Protein 1IIB (pdb70)

CATH classification: 3.40.50.2300

Sequence (206 aa):
KKHIYLFSSAGMSTSLLVSKMRAQAEKYEVPVIIEAFPETLAGEKGQNADVVLLGPQIAYMLPEIQRLLPNKPVEVIDSLLYGKVDGLGVLKAAVAAIKKAAAKKHIYLFSSAGMSTSLLVSKMRAQAEKYEVPVIIEAFPETLAGEKGQNADVVLLGPQIAYMLPEIQRLLPNKPVEVIDSLLYGKVDGLGVLKAAVAAIKKAAA

GO terms:
  GO:0005515 protein binding (F, IPI)
  GO:0090566 protein-phosphocysteine-N,N'-diacetylchitobiose phosphotransferase system transporter activity (F, IDA)
  GO:0005829 cytosol (C, IDA)
  GO:0009401 phosphoenolpyruvate-dependent sugar phosphotransferase system (P, IDA)
  GO:1902815 N,N'-diacetylchitobiose import (P, IDA)
  GO:0090566 protein-phosphocysteine-N,N'-diacetylchitobiose phosphotransferase system transporter activity (F, IMP)
  GO:0009401 phosphoenolpyruvate-dependent sugar phosphotransferase system (P, IMP)

B-factor: mean 22.92, std 9.55, range [9.53, 62.28]

Structure (mmCIF, N/CA/C/O backbone):
data_1IIB
#
_entry.id   1IIB
#
_cell.length_a   53.791
_cell.length_b   31.782
_cell.length_c   60.253
_cell.angle_alpha   90.00
_cell.angle_beta   101.70
_cell.angle_gamma   90.00
#
_symmetry.space_group_name_H-M   'P 1 21 1'
#
loop_
_entity.id
_entity.type
_entity.pdbx_description
1 polymer 'ENZYME IIB OF THE CELLOBIOSE-SPECIFIC PHOSPHOTRANSFERASE SYSTEM'
2 water water
#
loop_
_atom_site.group_PDB
_atom_site.id
_atom_site.type_symbol
_atom_site.label_atom_id
_atom_site.label_alt_id
_atom_site.label_comp_id
_atom_site.label_asym_id
_atom_site.label_entity_id
_atom_site.label_seq_id
_atom_site.pdbx_PDB_ins_code
_atom_site.Cartn_x
_atom_site.Cartn_y
_atom_site.Cartn_z
_atom_site.occupancy
_atom_site.B_iso_or_equiv
_atom_site.auth_seq_id
_atom_site.auth_comp_id
_atom_site.auth_asym_id
_atom_site.auth_atom_id
_atom_site.pdbx_PDB_model_num
ATOM 1 N N . LYS A 1 3 ? 29.040 33.169 41.469 1.00 28.96 3 LYS A N 1
ATOM 2 C CA . LYS A 1 3 ? 29.815 32.860 40.225 1.00 33.22 3 LYS A CA 1
ATOM 3 C C . LYS A 1 3 ? 30.396 31.455 40.255 1.00 30.19 3 LYS A C 1
ATOM 4 O O . LYS A 1 3 ? 31.181 31.109 41.138 1.00 30.16 3 LYS A O 1
ATOM 10 N N . LYS A 1 4 ? 30.003 30.651 39.280 1.00 27.42 4 LYS A N 1
ATOM 11 C CA . LYS A 1 4 ? 30.469 29.281 39.194 1.00 25.10 4 LYS A CA 1
ATOM 12 C C . LYS A 1 4 ? 31.823 29.190 38.491 1.00 22.97 4 LYS A C 1
ATOM 13 O O . LYS A 1 4 ? 32.112 29.959 37.576 1.00 21.29 4 LYS A O 1
ATOM 19 N N . HIS A 1 5 ? 32.642 28.241 38.926 1.00 17.54 5 HIS A N 1
ATOM 20 C CA . HIS A 1 5 ? 33.973 28.037 38.370 1.00 16.50 5 HIS A CA 1
ATOM 21 C C . HIS A 1 5 ? 34.011 26.910 37.367 1.00 15.01 5 HIS A C 1
ATOM 22 O O . HIS A 1 5 ? 33.720 25.758 37.705 1.00 16.07 5 HIS A O 1
AT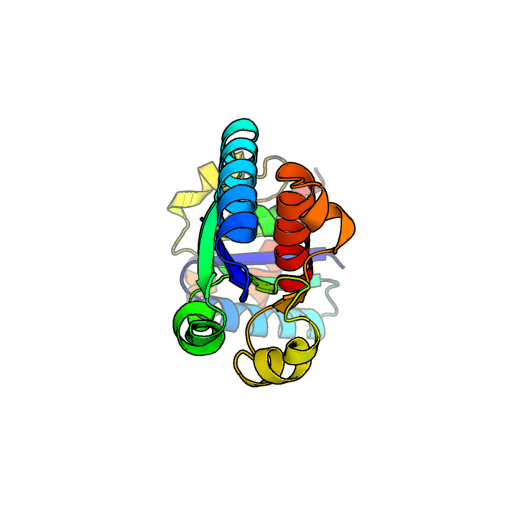OM 29 N N . ILE A 1 6 ? 34.330 27.253 36.125 1.00 11.17 6 ILE A N 1
ATOM 30 C CA . ILE A 1 6 ? 34.447 26.270 35.064 1.00 9.53 6 ILE A CA 1
ATOM 31 C C . ILE A 1 6 ? 35.948 26.154 34.768 1.00 15.22 6 ILE A C 1
ATOM 32 O O . ILE A 1 6 ? 36.571 27.125 34.319 1.00 12.34 6 ILE A O 1
ATOM 37 N N . TYR A 1 7 ? 36.530 24.997 35.057 1.00 14.07 7 TYR A N 1
ATOM 38 C CA . TYR A 1 7 ? 37.944 24.768 34.817 1.00 12.02 7 TYR A CA 1
ATOM 39 C C . TYR A 1 7 ? 38.157 23.761 33.701 1.00 14.34 7 TYR A C 1
ATOM 40 O O . TYR A 1 7 ? 37.568 22.677 33.728 1.00 12.61 7 TYR A O 1
ATOM 49 N N . LEU A 1 8 ? 38.978 24.132 32.714 1.00 11.96 8 LEU A N 1
ATOM 50 C CA . LEU A 1 8 ? 39.313 23.263 31.575 1.00 14.39 8 LEU A CA 1
ATOM 51 C C . LEU A 1 8 ? 40.727 22.734 31.802 1.00 14.56 8 LEU A C 1
ATOM 52 O O . LEU A 1 8 ? 41.611 23.487 32.210 1.00 16.17 8 LEU A O 1
ATOM 57 N N . PHE A 1 9 ? 40.932 21.440 31.566 1.00 14.04 9 PHE A N 1
ATOM 58 C CA . PHE A 1 9 ? 42.245 20.804 31.744 1.00 11.95 9 PHE A CA 1
ATOM 59 C C . PHE A 1 9 ? 42.632 20.129 30.452 1.00 14.37 9 PHE A C 1
ATOM 60 O O . PHE A 1 9 ? 41.850 19.346 29.905 1.00 14.21 9 PHE A O 1
ATOM 68 N N . SER A 1 10 ? 43.827 20.427 29.949 1.00 15.10 10 SER A N 1
ATOM 69 C CA . SER A 1 10 ? 44.271 19.833 28.696 1.00 19.76 10 SER A CA 1
ATOM 70 C C . SER A 1 10 ? 45.791 19.849 28.578 1.00 21.71 10 SER A C 1
ATOM 71 O O . SER A 1 10 ? 46.470 20.598 29.292 1.00 22.18 10 SER A O 1
ATOM 74 N N . SER A 1 11 ? 46.315 18.993 27.699 1.00 21.88 11 SER A N 1
ATOM 75 C CA . SER A 1 11 ? 47.750 18.938 27.437 1.00 22.52 11 SER A CA 1
ATOM 76 C C . SER A 1 11 ? 48.077 19.933 26.298 1.00 22.91 11 SER A C 1
ATOM 77 O O . SER A 1 11 ? 49.237 20.299 26.096 1.00 25.49 11 SER A O 1
ATOM 80 N N . ALA A 1 12 ? 47.035 20.403 25.606 1.00 19.26 12 ALA A N 1
ATOM 81 C CA . ALA A 1 12 ? 47.153 21.356 24.494 1.00 17.58 12 ALA A CA 1
ATOM 82 C C . ALA A 1 12 ? 46.910 22.791 24.980 1.00 20.58 12 ALA A C 1
ATOM 83 O O . ALA A 1 12 ? 45.821 23.345 24.815 1.00 24.90 12 ALA A O 1
ATOM 85 N N . GLY A 1 13 ? 47.936 23.383 25.578 1.00 19.55 13 GLY A N 1
ATOM 86 C CA . GLY A 1 13 ? 47.845 24.728 26.117 1.00 17.91 13 GLY A CA 1
ATOM 87 C C . GLY A 1 13 ? 47.263 25.838 25.268 1.00 18.70 13 GLY A C 1
ATOM 88 O O . GLY A 1 13 ? 46.320 26.497 25.698 1.00 19.80 13 GLY A O 1
ATOM 89 N N . MET A 1 14 ? 47.800 26.051 24.072 1.00 19.94 14 MET A N 1
ATOM 90 C CA . MET A 1 14 ? 47.322 27.132 23.207 1.00 22.50 14 MET A CA 1
ATOM 91 C C . MET A 1 14 ? 45.856 27.052 22.775 1.00 20.98 14 MET A C 1
ATOM 92 O O . MET A 1 14 ? 45.112 28.021 22.966 1.00 21.24 14 MET A O 1
ATOM 97 N N . SER A 1 15 ? 45.435 25.932 22.185 1.00 17.83 15 SER A N 1
ATOM 98 C CA . SER A 1 15 ? 44.043 25.821 21.735 1.00 21.44 15 SER A CA 1
ATOM 99 C C . SER A 1 15 ? 43.034 25.912 22.882 1.00 18.90 15 SER A C 1
ATOM 100 O O . SER A 1 15 ? 41.960 26.500 22.730 1.00 19.09 15 SER A O 1
ATOM 103 N N . THR A 1 16 ? 43.415 25.403 24.050 1.00 17.36 16 THR A N 1
ATOM 104 C CA . THR A 1 16 ? 42.553 25.456 25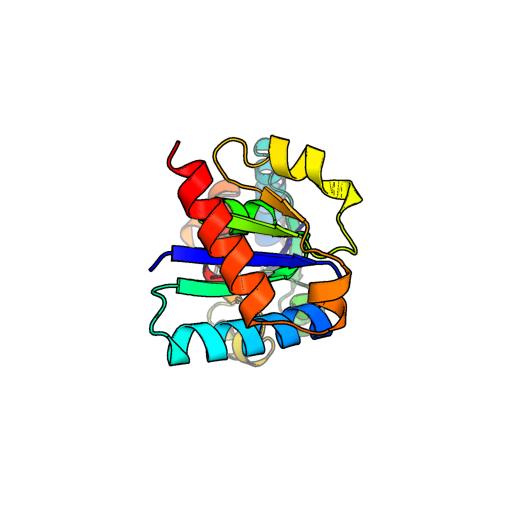.227 1.00 16.55 16 THR A CA 1
ATOM 105 C C . THR A 1 16 ? 42.414 26.904 25.699 1.00 17.79 16 THR A C 1
ATOM 106 O O . THR A 1 16 ? 41.293 27.344 25.970 1.00 16.53 16 THR A O 1
ATOM 110 N N . SER A 1 17 ? 43.538 27.634 25.791 1.00 15.78 17 SER A N 1
ATOM 111 C CA . SER A 1 17 ? 43.524 29.050 26.204 1.00 15.46 17 SER A CA 1
ATOM 112 C C . SER A 1 17 ? 42.729 29.912 25.216 1.00 14.89 17 SER A C 1
ATOM 113 O O . SER A 1 17 ? 42.082 30.894 25.601 1.00 15.05 17 SER A O 1
ATOM 116 N N . LEU A 1 18 ? 42.805 29.565 23.939 1.00 14.24 18 LEU A N 1
ATOM 117 C CA . LEU A 1 18 ? 42.069 30.290 22.923 1.00 15.51 18 LEU A CA 1
ATOM 118 C C . LEU A 1 18 ? 40.560 30.028 23.112 1.00 17.46 18 LEU A C 1
ATOM 119 O O . LEU A 1 18 ? 39.742 30.948 22.984 1.00 20.06 18 LEU A O 1
ATOM 124 N N . LEU A 1 19 ? 40.193 28.786 23.430 1.00 17.79 19 LEU A N 1
ATOM 125 C CA . LEU A 1 19 ? 38.781 28.434 23.678 1.00 16.51 19 LEU A CA 1
ATOM 126 C C . LEU A 1 19 ? 38.279 29.180 24.934 1.00 15.14 19 LEU A C 1
ATOM 127 O O . LEU A 1 19 ? 37.185 29.745 24.929 1.00 14.14 19 LEU A O 1
ATOM 132 N N . VAL A 1 20 ? 39.103 29.219 25.982 1.00 10.22 20 VAL A N 1
ATOM 133 C CA . VAL A 1 20 ? 38.743 29.932 27.214 1.00 12.78 20 VAL A CA 1
ATOM 134 C C . VAL A 1 20 ? 38.471 31.418 26.936 1.00 14.68 20 VAL A C 1
ATOM 135 O O . VAL A 1 20 ? 37.482 31.963 27.424 1.00 15.39 20 VAL A O 1
ATOM 139 N N . SER A 1 21 ? 39.308 32.074 26.129 1.00 14.89 21 SER A N 1
ATOM 140 C CA . SER A 1 21 ? 39.067 33.489 25.837 1.00 16.43 21 SER A CA 1
ATOM 141 C C . SER A 1 21 ? 37.730 33.707 25.096 1.00 18.81 21 SER A C 1
ATOM 142 O O . SER A 1 21 ? 37.019 34.676 25.380 1.00 19.14 21 SER A O 1
ATOM 145 N N . LYS A 1 22 ? 37.367 32.807 24.180 1.00 18.01 22 LYS A N 1
ATOM 146 C CA . LYS A 1 22 ? 36.088 32.932 23.465 1.00 19.63 22 LYS A CA 1
ATOM 147 C C . LYS A 1 22 ? 34.903 32.624 24.401 1.00 17.92 22 LYS A C 1
ATOM 148 O O . LYS A 1 22 ? 33.837 33.221 24.281 1.00 17.45 22 LYS A O 1
ATOM 154 N N . MET A 1 23 ? 35.077 31.693 25.327 1.00 15.48 23 MET A N 1
ATOM 155 C CA . MET A 1 23 ? 33.994 31.389 26.262 1.00 14.83 23 MET A CA 1
ATOM 156 C C . MET A 1 23 ? 33.754 32.613 27.165 1.00 14.47 23 MET A C 1
ATOM 157 O O . MET A 1 23 ? 32.611 32.953 27.447 1.00 17.08 23 MET A O 1
ATOM 162 N N . ARG A 1 24 ? 34.822 33.265 27.627 1.00 13.58 24 ARG A N 1
ATOM 163 C CA . ARG A 1 24 ? 34.691 34.443 28.485 1.00 14.57 24 ARG A CA 1
ATOM 164 C C . ARG A 1 24 ? 33.939 35.563 27.769 1.00 18.01 24 ARG A C 1
ATOM 165 O O . ARG A 1 24 ? 33.184 36.307 28.406 1.00 17.87 24 ARG A O 1
ATOM 173 N N . ALA A 1 25 ? 34.178 35.704 26.463 1.00 16.96 25 ALA A N 1
ATOM 174 C CA . ALA A 1 25 ? 33.519 36.738 25.665 1.00 19.25 25 ALA A CA 1
ATOM 175 C C . ALA A 1 25 ? 32.015 36.473 25.649 1.00 21.18 25 ALA A C 1
ATOM 176 O O . ALA A 1 25 ? 31.212 37.377 25.883 1.00 22.80 25 ALA A O 1
ATOM 178 N N . GLN A 1 26 ? 31.650 35.216 25.428 1.00 21.18 26 GLN A N 1
ATOM 179 C CA . GLN A 1 26 ? 30.259 34.803 25.388 1.00 21.15 26 GLN A CA 1
ATOM 180 C C . GLN A 1 26 ? 29.578 34.962 26.729 1.00 23.47 26 GLN A C 1
ATOM 181 O O . GLN A 1 26 ? 28.442 35.433 26.796 1.00 24.50 26 GLN A O 1
ATOM 187 N N . ALA A 1 27 ? 30.273 34.583 27.798 1.00 19.28 27 ALA A N 1
ATOM 188 C CA . ALA A 1 27 ? 29.714 34.699 29.136 1.00 19.94 27 ALA A CA 1
ATOM 189 C C . ALA A 1 27 ? 29.412 36.161 29.463 1.00 21.79 27 ALA A C 1
ATOM 190 O O . ALA A 1 27 ? 28.453 36.457 30.175 1.00 23.12 27 ALA A O 1
ATOM 192 N N . GLU A 1 28 ? 30.223 37.077 28.940 1.00 23.88 28 GLU A N 1
ATOM 193 C CA . GLU A 1 28 ? 30.034 38.506 29.184 1.00 26.59 28 GLU A CA 1
ATOM 194 C C . GLU A 1 28 ? 28.847 39.022 28.379 1.00 26.96 28 GLU A C 1
ATOM 195 O O . GLU A 1 28 ? 27.996 39.748 28.894 1.00 26.69 28 GLU A O 1
ATOM 201 N N . LYS A 1 29 ? 28.780 38.602 27.123 1.00 27.45 29 LYS A N 1
ATOM 202 C CA . LYS A 1 29 ? 27.710 39.000 26.229 1.00 30.24 29 LYS A CA 1
ATOM 203 C C . LYS A 1 29 ? 26.332 38.619 26.788 1.00 32.00 29 LYS A C 1
ATOM 204 O O . LYS A 1 29 ? 25.383 39.401 26.677 1.00 34.40 29 LYS A O 1
ATOM 210 N N . TYR A 1 30 ? 26.215 37.433 27.392 1.00 31.62 30 TYR A N 1
ATOM 211 C CA . TYR A 1 30 ? 24.928 36.980 27.963 1.00 28.85 30 TYR A CA 1
ATOM 212 C C . TYR A 1 30 ? 24.807 37.054 29.484 1.00 28.24 30 TYR A C 1
ATOM 213 O O . TYR A 1 30 ? 23.907 36.443 30.063 1.00 29.98 30 TYR A O 1
ATOM 222 N N . GLU A 1 31 ? 25.720 37.779 30.126 1.00 27.75 31 GLU A N 1
ATOM 223 C CA . GLU A 1 31 ? 25.720 37.953 31.584 1.00 28.78 31 GLU A CA 1
ATOM 224 C C . GLU A 1 31 ? 25.668 36.667 32.416 1.00 26.73 31 GLU A C 1
ATOM 225 O O . GLU A 1 31 ? 25.004 36.612 33.443 1.00 28.36 31 GLU A O 1
ATOM 231 N N . VAL A 1 32 ? 26.386 35.639 31.978 1.00 25.39 32 VAL A N 1
ATOM 232 C CA . VAL A 1 32 ? 26.439 34.372 32.700 1.00 23.02 32 VAL A CA 1
ATOM 233 C C . VAL A 1 32 ? 27.473 34.579 33.807 1.00 25.06 32 VAL A C 1
ATOM 234 O O . VAL A 1 32 ? 28.600 34.989 33.541 1.00 23.26 32 VAL A O 1
ATOM 238 N N . PRO A 1 33 ? 27.084 34.357 35.072 1.00 25.31 33 PRO A N 1
ATOM 239 C CA . PRO A 1 33 ? 27.968 34.522 36.233 1.00 27.14 33 PRO A CA 1
ATOM 240 C C . PRO A 1 33 ? 28.941 33.360 36.456 1.00 26.06 33 PRO A C 1
ATOM 241 O O . PRO A 1 33 ? 28.801 32.566 37.402 1.00 24.00 33 PRO A O 1
ATOM 245 N N . VAL A 1 34 ? 29.956 33.295 35.602 1.00 25.15 34 VAL A N 1
ATOM 246 C CA . VAL A 1 34 ? 30.956 32.243 35.684 1.00 20.07 34 VAL A CA 1
ATOM 247 C C . VAL A 1 34 ? 32.383 32.763 35.564 1.00 20.92 34 VAL A C 1
ATOM 248 O O . VAL A 1 34 ? 32.628 33.846 35.018 1.00 22.43 34 VAL A O 1
ATOM 252 N N . ILE A 1 35 ? 33.306 32.000 36.138 1.00 18.24 35 ILE A N 1
ATOM 253 C CA . ILE A 1 35 ? 34.737 32.266 36.082 1.00 18.69 35 ILE A CA 1
ATOM 254 C C . ILE A 1 35 ? 35.273 31.043 35.307 1.00 17.98 35 ILE A C 1
ATOM 255 O O . ILE A 1 35 ? 34.975 29.895 35.669 1.00 15.80 35 ILE A O 1
ATOM 260 N N . ILE A 1 36 ? 36.016 31.303 34.228 1.00 15.71 36 ILE A N 1
ATOM 261 C CA . ILE A 1 36 ? 36.576 30.258 33.353 1.00 16.26 36 ILE A CA 1
ATOM 262 C C . ILE A 1 36 ? 38.119 30.323 33.336 1.00 15.67 36 ILE A C 1
ATOM 263 O O . ILE A 1 36 ? 38.684 31.382 33.075 1.00 16.82 36 ILE A O 1
ATOM 268 N N . GLU A 1 37 ? 38.786 29.202 33.620 1.00 14.96 37 GLU A N 1
ATOM 269 C CA . GLU A 1 37 ? 40.255 29.126 33.651 1.00 14.78 37 GLU A CA 1
ATOM 270 C C . GLU A 1 37 ? 40.722 27.828 32.981 1.00 17.10 37 GLU A C 1
ATOM 271 O O . GLU A 1 37 ? 40.020 26.817 33.033 1.00 16.31 37 GLU A O 1
ATOM 277 N N . ALA A 1 38 ? 41.875 27.885 32.308 1.00 17.09 38 ALA A N 1
ATOM 278 C CA . ALA A 1 38 ? 42.480 26.718 31.645 1.00 15.90 38 ALA A CA 1
ATOM 279 C C . ALA A 1 38 ? 43.727 26.334 32.462 1.00 13.29 38 ALA A C 1
ATOM 280 O O . ALA A 1 38 ? 44.437 27.207 32.962 1.00 13.05 38 ALA A O 1
ATOM 282 N N . PHE A 1 39 ? 43.976 25.043 32.612 1.00 12.21 39 PHE A N 1
ATOM 283 C CA . PHE A 1 39 ? 45.130 24.552 33.355 1.00 12.67 39 PHE A CA 1
ATOM 284 C C . PHE A 1 39 ? 45.651 23.306 32.657 1.00 14.98 39 PHE A C 1
ATOM 285 O O . PHE A 1 39 ? 44.962 22.720 31.801 1.00 13.07 39 PHE A O 1
ATOM 293 N N . PRO A 1 40 ? 46.907 22.930 32.953 1.00 14.66 40 PRO A N 1
ATOM 294 C CA . PRO A 1 40 ? 47.478 21.728 32.348 1.00 16.31 40 PRO A CA 1
ATOM 295 C C . PRO A 1 40 ? 46.842 20.552 33.112 1.00 15.24 40 PRO A C 1
ATOM 296 O O . PRO A 1 40 ? 46.446 20.705 34.266 1.00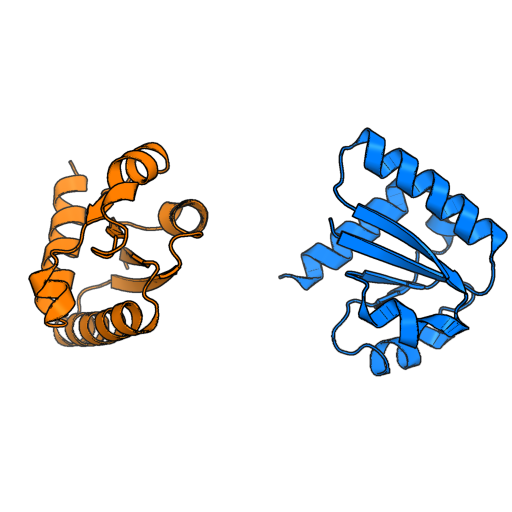 14.14 40 PRO A O 1
ATOM 300 N N . GLU A 1 41 ? 46.795 19.384 32.490 1.00 16.82 41 GLU A N 1
ATOM 301 C CA . GLU A 1 41 ? 46.219 18.191 33.105 1.00 17.19 41 GLU A CA 1
ATOM 302 C C . GLU A 1 41 ? 46.872 17.796 34.427 1.00 18.91 41 GLU A C 1
ATOM 303 O O . GLU A 1 41 ? 46.250 17.120 35.244 1.00 20.15 41 GLU A O 1
ATOM 309 N N . THR A 1 42 ? 48.116 18.220 34.657 1.00 16.52 42 THR A N 1
ATOM 310 C CA . THR A 1 42 ? 48.813 17.876 35.893 1.00 16.23 42 THR A CA 1
ATOM 311 C C . THR A 1 42 ? 48.187 18.476 37.145 1.00 17.78 42 THR A C 1
ATOM 312 O O . THR A 1 42 ? 48.444 18.010 38.250 1.00 19.96 42 THR A O 1
ATOM 316 N N . LEU A 1 43 ? 47.393 19.530 36.974 1.00 19.18 43 LEU A N 1
ATOM 317 C CA . LEU A 1 43 ? 46.728 20.188 38.097 1.00 18.80 43 LEU A CA 1
ATOM 318 C C . LEU A 1 43 ? 45.257 19.767 38.289 1.00 20.86 43 LEU A C 1
ATOM 319 O O . LEU A 1 43 ? 44.588 20.317 39.159 1.00 22.34 43 LEU A O 1
ATOM 324 N N . ALA A 1 44 ? 44.761 18.799 37.510 1.00 19.13 44 ALA A N 1
ATOM 325 C CA . ALA A 1 44 ? 43.353 18.362 37.593 1.00 21.37 44 ALA A CA 1
ATOM 326 C C . ALA A 1 44 ? 42.912 17.990 38.999 1.00 22.82 44 ALA A C 1
ATOM 327 O O . ALA A 1 44 ? 41.809 18.316 39.413 1.00 22.72 44 ALA A O 1
ATOM 329 N N . GLY A 1 45 ? 43.809 17.375 39.754 1.00 26.22 45 GLY A N 1
ATOM 330 C CA . GLY A 1 45 ? 43.477 16.985 41.106 1.00 28.71 45 GLY A CA 1
ATOM 331 C C . GLY A 1 45 ? 43.608 18.119 42.101 1.00 31.21 45 GLY A C 1
ATOM 332 O O . GLY A 1 45 ? 42.836 18.196 43.059 1.00 34.80 45 GLY A O 1
ATOM 333 N N . GLU A 1 46 ? 44.585 18.994 41.897 1.00 30.47 46 GLU A N 1
ATOM 334 C CA . GLU A 1 46 ? 44.786 20.103 42.816 1.00 30.64 46 GLU A CA 1
ATOM 335 C C . GLU A 1 46 ? 43.778 21.247 42.586 1.00 29.22 46 GLU A C 1
ATOM 336 O O . GLU A 1 46 ? 43.110 21.698 43.522 1.00 27.82 46 GLU A O 1
ATOM 342 N N . LYS A 1 47 ? 43.637 21.675 41.332 1.00 21.59 47 LYS A N 1
ATOM 343 C CA . LYS A 1 47 ? 42.722 22.754 40.976 1.00 20.67 47 LYS A CA 1
ATOM 344 C C . LYS A 1 47 ? 41.262 22.319 40.867 1.00 20.99 47 LYS A C 1
ATOM 345 O O . LYS A 1 47 ? 40.365 23.095 41.182 1.00 22.09 47 LYS A O 1
ATOM 351 N N . GLY A 1 48 ? 41.031 21.091 40.402 1.00 20.86 48 GLY A N 1
ATOM 352 C CA . GLY A 1 48 ? 39.679 20.565 40.239 1.00 20.93 48 GLY A CA 1
ATOM 353 C C . GLY A 1 48 ? 38.816 20.625 41.492 1.00 23.18 48 GLY A C 1
ATOM 354 O O . GLY A 1 48 ? 37.599 20.803 41.400 1.00 24.61 48 GLY A O 1
ATOM 355 N N . GLN A 1 49 ? 39.440 20.510 42.662 1.00 20.88 49 GLN A N 1
ATOM 356 C CA . GLN A 1 49 ? 38.717 20.562 43.930 1.00 21.28 49 GLN A CA 1
ATOM 357 C C . GLN A 1 49 ? 37.917 21.851 44.120 1.00 21.94 49 GLN A C 1
ATOM 358 O O . GLN A 1 49 ? 36.977 21.887 44.922 1.00 23.21 49 GLN A O 1
ATOM 364 N N . ASN A 1 50 ? 38.303 22.911 43.418 1.00 18.63 50 ASN A N 1
ATOM 365 C CA . ASN A 1 50 ? 37.636 24.201 43.551 1.00 21.22 50 ASN A CA 1
ATOM 366 C C . ASN A 1 50 ? 36.723 24.541 42.398 1.00 20.58 50 ASN A C 1
ATOM 367 O O . ASN A 1 50 ? 36.150 25.632 42.355 1.00 22.59 50 ASN A O 1
ATOM 372 N N . ALA A 1 51 ? 36.595 23.633 41.445 1.00 16.77 51 ALA A N 1
ATOM 373 C CA . ALA A 1 51 ? 35.746 23.918 40.303 1.00 17.48 51 ALA A CA 1
ATOM 374 C C . ALA A 1 51 ? 34.322 23.486 40.586 1.00 16.80 51 ALA A C 1
ATOM 375 O O . ALA A 1 51 ? 34.056 22.655 41.457 1.00 15.88 51 ALA A O 1
ATOM 377 N N . ASP A 1 52 ? 33.398 24.090 39.865 1.00 16.64 52 ASP A N 1
ATOM 378 C CA . ASP A 1 52 ? 32.019 23.722 39.990 1.00 16.65 52 ASP A CA 1
ATOM 379 C C . ASP A 1 52 ? 31.745 22.675 38.911 1.00 18.86 52 ASP A C 1
ATOM 380 O O . ASP A 1 52 ? 30.867 21.823 39.073 1.00 20.22 52 ASP A O 1
ATOM 385 N N . VAL A 1 53 ? 32.532 22.712 37.833 1.00 15.64 53 VAL A N 1
ATOM 386 C CA . VAL A 1 53 ? 32.436 21.721 36.762 1.00 13.15 53 VAL A CA 1
ATOM 387 C C . VAL A 1 53 ? 33.840 21.569 36.158 1.00 14.97 53 VAL A C 1
ATOM 388 O O . VAL A 1 53 ? 34.555 22.549 35.989 1.00 12.34 53 VAL A O 1
ATOM 392 N N . VAL A 1 54 ? 34.254 20.326 35.939 1.00 14.60 54 VAL A N 1
ATOM 393 C CA . VAL A 1 54 ? 35.562 20.014 35.379 1.00 15.99 54 VAL A CA 1
ATOM 394 C C . VAL A 1 54 ? 35.389 19.526 33.931 1.00 14.36 54 VAL A C 1
ATOM 395 O O . VAL A 1 54 ? 34.628 18.595 33.668 1.00 13.41 54 VAL A O 1
ATOM 399 N N . LEU A 1 55 ? 36.033 20.218 32.994 1.00 11.56 55 LEU A N 1
ATOM 400 C CA . LEU A 1 55 ? 35.964 19.858 31.590 1.00 13.80 55 LEU A CA 1
ATOM 401 C C . LEU A 1 55 ? 37.344 19.378 31.119 1.00 16.32 55 LEU A C 1
ATOM 402 O O . LEU A 1 55 ? 38.361 20.031 31.401 1.00 15.34 55 LEU A O 1
ATOM 407 N N . LEU A 1 56 ? 37.390 18.248 30.414 1.00 16.39 56 LEU A N 1
ATOM 408 C CA . LEU A 1 56 ? 38.662 17.715 29.900 1.00 13.30 56 LEU A CA 1
ATOM 409 C C . LEU A 1 56 ? 38.760 17.937 28.404 1.00 13.73 56 LEU A C 1
ATOM 410 O O . LEU A 1 56 ? 37.774 17.759 27.675 1.00 14.66 56 LEU A O 1
ATOM 415 N N . GLY A 1 57 ? 39.944 18.335 27.938 1.00 13.70 57 GLY A N 1
ATOM 416 C CA . GLY A 1 57 ? 40.148 18.538 26.511 1.00 12.88 57 GLY A CA 1
ATOM 417 C C . GLY A 1 57 ? 40.088 17.183 25.834 1.00 12.49 57 GLY A C 1
ATOM 418 O O . GLY A 1 57 ? 40.438 16.177 26.453 1.00 14.13 57 GLY A O 1
ATOM 419 N N . PRO A 1 58 ? 39.693 17.108 24.559 1.00 15.70 58 PRO A N 1
ATOM 420 C CA . PRO A 1 58 ? 39.640 15.774 23.942 1.00 15.82 58 PRO A CA 1
ATOM 421 C C . PRO A 1 58 ? 40.970 15.008 23.900 1.00 16.18 58 PRO A C 1
ATOM 422 O O . PRO A 1 58 ? 40.968 13.785 23.911 1.00 16.72 58 PRO A O 1
ATOM 426 N N . GLN A 1 59 ? 42.098 15.713 23.929 1.00 16.65 59 GLN A N 1
ATOM 427 C CA . GLN A 1 59 ? 43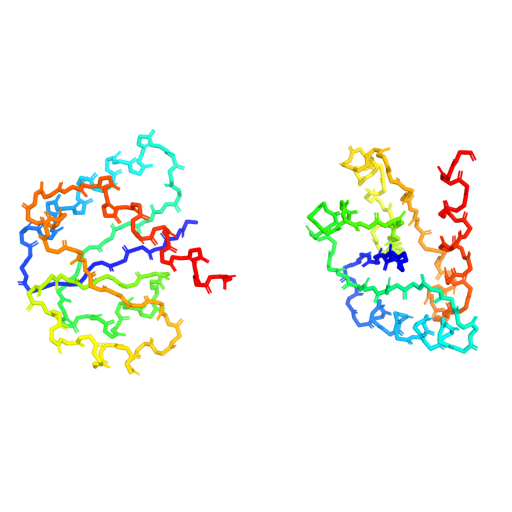.407 15.050 23.917 1.00 18.89 59 GLN A CA 1
ATOM 428 C C . GLN A 1 59 ? 43.603 14.190 25.166 1.00 18.86 59 GLN A C 1
ATOM 429 O O . GLN A 1 59 ? 44.427 13.283 25.164 1.00 21.25 59 GLN A O 1
ATOM 435 N N . ILE A 1 60 ? 42.892 14.495 26.247 1.00 17.50 60 ILE A N 1
ATOM 436 C CA . ILE A 1 60 ? 43.027 13.698 27.457 1.00 15.34 60 ILE A CA 1
ATOM 437 C C . ILE A 1 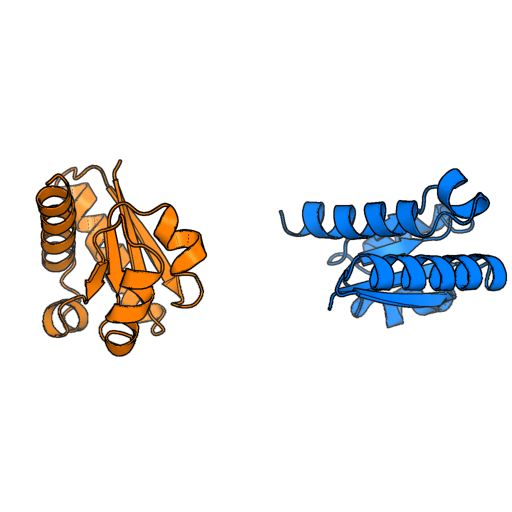60 ? 41.752 12.955 27.859 1.00 17.42 60 ILE A C 1
ATOM 438 O O . ILE A 1 60 ? 41.591 12.553 29.018 1.00 15.37 60 ILE A O 1
ATOM 443 N N . ALA A 1 61 ? 40.891 12.688 26.881 1.00 16.24 61 ALA A N 1
ATOM 444 C CA . ALA A 1 61 ? 39.648 11.967 27.138 1.00 17.77 61 ALA A CA 1
ATOM 445 C C . ALA A 1 61 ? 39.907 10.614 27.810 1.00 20.87 61 ALA A C 1
ATOM 446 O O . ALA A 1 61 ? 39.175 10.220 28.710 1.00 22.08 61 ALA A O 1
ATOM 448 N N . TYR A 1 62 ? 40.958 9.914 27.392 1.00 21.21 62 TYR A N 1
ATOM 449 C CA . TYR A 1 62 ? 41.300 8.614 27.975 1.00 19.52 62 TYR A CA 1
ATOM 450 C C . TYR A 1 62 ? 41.512 8.677 29.494 1.00 19.84 62 TYR A C 1
ATOM 451 O O . TYR A 1 62 ? 41.519 7.642 30.176 1.00 18.71 62 TYR A O 1
ATOM 460 N N . MET A 1 63 ? 41.741 9.883 30.015 1.00 17.54 63 MET A N 1
ATOM 461 C CA . MET A 1 63 ? 41.954 10.083 31.448 1.00 18.40 63 MET A CA 1
ATOM 462 C C . MET A 1 63 ? 40.659 10.264 32.267 1.00 18.94 63 MET A C 1
ATOM 463 O O . MET A 1 63 ? 40.718 10.350 33.501 1.00 18.99 63 MET A O 1
ATOM 468 N N . LEU A 1 64 ? 39.504 10.298 31.601 1.00 19.87 64 LEU A N 1
ATOM 469 C CA . LEU A 1 64 ? 38.225 10.501 32.287 1.00 17.79 64 LEU A CA 1
ATOM 470 C C . LEU A 1 64 ? 37.997 9.647 33.554 1.00 18.66 64 LEU A C 1
ATOM 471 O O . LEU A 1 64 ? 37.736 10.207 34.639 1.00 17.76 64 LEU A O 1
ATOM 476 N N . PRO A 1 65 ? 38.139 8.302 33.460 1.00 16.33 65 PRO A N 1
ATOM 477 C CA . PRO A 1 65 ? 37.927 7.476 34.660 1.00 16.24 65 PRO A CA 1
ATOM 478 C C . PRO A 1 65 ? 38.824 7.844 35.837 1.00 16.60 65 PRO A C 1
ATOM 479 O O . PRO A 1 65 ? 38.365 7.846 36.973 1.00 19.16 65 PRO A O 1
ATOM 483 N N . GLU A 1 66 ? 40.085 8.183 35.576 1.00 16.23 66 GLU A N 1
ATOM 484 C CA . GLU A 1 66 ? 41.009 8.561 36.644 1.00 17.48 66 GLU A CA 1
ATOM 485 C C . GLU A 1 66 ? 40.609 9.866 37.301 1.00 17.57 66 GLU A C 1
ATOM 486 O O . GLU A 1 66 ? 40.713 10.012 38.525 1.00 16.52 66 GLU A O 1
ATOM 492 N N . ILE A 1 67 ? 40.220 10.842 36.487 1.00 15.95 67 ILE A N 1
ATOM 493 C CA . ILE A 1 67 ? 39.822 12.137 37.026 1.00 18.15 67 ILE A CA 1
ATOM 494 C C . ILE A 1 67 ? 38.509 12.043 37.820 1.00 17.71 67 ILE A C 1
ATOM 495 O O . ILE A 1 67 ? 38.385 12.657 38.894 1.00 15.41 67 ILE A O 1
ATOM 500 N N . GLN A 1 68 ? 37.593 11.184 37.359 1.00 18.87 68 GLN A N 1
ATOM 501 C CA . GLN A 1 68 ? 36.332 10.949 38.080 1.00 20.79 68 GLN A CA 1
ATOM 502 C C . GLN A 1 68 ? 36.617 10.364 39.480 1.00 20.96 68 GLN A C 1
ATOM 503 O O . GLN A 1 68 ? 35.995 10.770 40.457 1.00 22.36 68 GLN A O 1
ATOM 509 N N . ARG A 1 69 ? 37.562 9.427 39.588 1.00 22.03 69 ARG A N 1
ATOM 510 C CA . ARG A 1 69 ? 37.908 8.840 40.891 1.00 24.26 69 ARG A CA 1
ATOM 511 C C . ARG A 1 69 ? 38.606 9.853 41.811 1.00 22.76 69 ARG A C 1
ATOM 512 O O . ARG A 1 69 ? 38.453 9.816 43.029 1.00 22.62 69 ARG A O 1
ATOM 520 N N . LEU A 1 70 ? 39.351 10.770 41.206 1.00 22.40 70 LEU A N 1
ATOM 521 C CA . LEU A 1 70 ? 40.097 11.802 41.921 1.00 20.10 70 LEU A CA 1
ATOM 522 C C . LEU A 1 70 ? 39.161 12.856 42.499 1.00 19.62 70 LEU A C 1
ATOM 523 O O . LEU A 1 70 ? 39.389 13.360 43.592 1.00 19.44 70 LEU A O 1
ATOM 528 N N . LEU A 1 71 ? 38.120 13.196 41.738 1.00 20.84 71 LEU A N 1
ATOM 529 C CA . LEU A 1 71 ? 37.115 14.202 42.127 1.00 19.38 71 LEU A CA 1
ATOM 530 C C . LEU A 1 71 ? 35.713 13.553 42.119 1.00 18.30 71 LEU A C 1
ATOM 531 O O . LEU A 1 71 ? 34.877 13.877 41.282 1.00 18.06 71 LEU A O 1
ATOM 536 N N . PRO A 1 72 ? 35.424 12.668 43.098 1.00 19.13 72 PRO A N 1
ATOM 537 C CA . PRO A 1 72 ? 34.120 11.992 43.154 1.00 19.92 72 PRO A CA 1
ATOM 538 C C . PRO A 1 72 ? 32.933 12.911 43.451 1.00 19.92 72 PRO A C 1
ATOM 539 O O . PRO A 1 72 ? 31.782 12.537 43.229 1.00 21.78 72 PRO A O 1
ATOM 543 N N . ASN A 1 73 ? 33.212 14.117 43.926 1.00 17.89 73 ASN A N 1
ATOM 544 C CA . ASN A 1 73 ? 32.147 15.062 44.241 1.00 18.40 73 ASN A CA 1
ATOM 545 C C . ASN A 1 73 ? 32.002 16.217 43.242 1.00 18.06 73 ASN A C 1
ATOM 546 O O . ASN A 1 73 ? 31.406 17.248 43.568 1.00 20.30 73 ASN A O 1
ATOM 551 N N . LYS A 1 74 ? 32.481 16.025 42.015 1.00 17.39 74 LYS A N 1
ATOM 552 C CA . LYS A 1 74 ? 32.416 17.073 40.993 1.00 15.73 74 LYS A CA 1
ATOM 553 C C . LYS A 1 74 ? 31.963 16.490 39.672 1.00 15.67 74 LYS A C 1
ATOM 554 O O . LYS A 1 74 ? 32.246 15.326 39.389 1.00 16.80 74 LYS A O 1
ATOM 560 N N . PRO A 1 75 ? 31.157 17.248 38.894 1.00 16.91 75 PRO A N 1
ATOM 561 C CA . PRO A 1 75 ? 30.732 16.711 37.600 1.00 17.66 75 PRO A CA 1
ATOM 562 C C . PRO A 1 75 ? 31.963 16.894 36.694 1.00 16.65 75 PRO A C 1
ATOM 563 O O . PRO A 1 75 ? 32.564 17.963 36.674 1.00 14.74 75 PRO A O 1
ATOM 567 N N . VAL A 1 76 ? 32.376 15.821 36.034 1.00 18.91 76 VAL A N 1
ATOM 568 C CA . VAL A 1 76 ? 33.551 15.836 35.159 1.00 17.08 76 VAL A CA 1
ATOM 569 C C . VAL A 1 76 ? 33.174 15.327 33.781 1.00 17.90 76 VAL A C 1
ATOM 570 O O . VAL A 1 76 ? 32.563 14.269 33.661 1.00 19.05 76 VAL A O 1
ATOM 574 N N . GLU A 1 77 ? 33.502 16.073 32.740 1.00 17.51 77 GLU A N 1
ATOM 575 C CA . GLU A 1 77 ? 33.206 15.588 31.409 1.00 19.96 77 GLU A CA 1
ATOM 576 C C . GLU A 1 77 ? 34.151 16.087 30.330 1.00 17.23 77 GLU A C 1
ATOM 577 O O . GLU A 1 77 ? 34.916 17.015 30.542 1.00 18.61 77 GLU A O 1
ATOM 583 N N . VAL A 1 78 ? 34.167 15.370 29.219 1.00 16.81 78 VAL A N 1
ATOM 584 C CA . VAL A 1 78 ? 35.033 15.685 28.096 1.00 16.08 78 VAL A CA 1
ATOM 585 C C . VAL A 1 78 ? 34.344 16.661 27.164 1.00 17.06 78 VAL A C 1
ATOM 586 O O . VAL A 1 78 ? 33.150 16.531 26.906 1.00 19.59 78 VAL A O 1
ATOM 590 N N . ILE A 1 79 ? 35.101 17.625 26.648 1.00 14.85 79 ILE A N 1
ATOM 591 C CA . ILE A 1 79 ? 34.568 18.626 25.732 1.00 14.07 79 ILE A CA 1
ATOM 592 C C . ILE A 1 79 ? 34.374 17.976 24.380 1.00 15.89 79 ILE A C 1
ATOM 593 O O . ILE A 1 79 ? 35.216 17.206 23.929 1.00 17.14 79 ILE A O 1
ATOM 598 N N . ASP A 1 80 ? 33.243 18.252 23.754 1.00 16.78 80 ASP A N 1
ATOM 599 C CA . ASP A 1 80 ? 32.963 17.704 22.435 1.00 20.42 80 ASP A CA 1
ATOM 600 C C . ASP A 1 80 ? 34.099 18.093 21.472 1.00 20.07 80 ASP A C 1
ATOM 601 O O . ASP A 1 80 ? 34.376 19.268 21.293 1.00 19.41 80 ASP A O 1
ATOM 606 N N . SER A 1 81 ? 34.713 17.113 20.810 1.00 23.33 81 SER A N 1
ATOM 607 C CA . SER A 1 81 ? 35.833 17.393 19.905 1.00 23.03 81 SER A CA 1
ATOM 608 C C . SER A 1 81 ? 35.576 18.367 18.754 1.00 22.18 81 SER A C 1
ATOM 609 O O . SER A 1 81 ? 36.467 19.137 18.379 1.00 23.49 81 SER A O 1
ATOM 612 N N . LEU A 1 82 ? 34.351 18.384 18.236 1.00 21.07 82 LEU A N 1
ATOM 613 C CA . LEU A 1 82 ? 33.991 19.276 17.138 1.00 19.60 82 LEU A CA 1
ATOM 614 C C . LEU A 1 82 ? 33.847 20.701 17.655 1.00 19.71 82 LEU A C 1
ATOM 615 O O . LEU A 1 82 ? 34.288 21.660 17.015 1.00 20.56 82 LEU A O 1
ATOM 620 N N . LEU A 1 83 ? 33.221 20.833 18.820 1.00 18.80 83 LEU A N 1
ATOM 621 C CA . LEU A 1 83 ? 33.021 22.136 19.445 1.00 18.55 83 LEU A CA 1
ATOM 622 C C . LEU A 1 83 ? 34.378 22.703 19.801 1.00 17.82 83 LEU A C 1
ATOM 623 O O . LEU A 1 83 ? 34.605 23.909 19.681 1.00 20.30 83 LEU A O 1
ATOM 628 N N . TYR A 1 84 ? 35.276 21.821 20.233 1.00 18.64 84 TYR A N 1
ATOM 629 C CA . TYR A 1 84 ? 36.635 22.211 20.617 1.00 18.42 84 TYR A CA 1
ATOM 630 C C . TYR A 1 84 ? 37.473 22.633 19.398 1.00 19.53 84 TYR A C 1
ATOM 631 O O . TYR A 1 84 ? 38.064 23.718 19.386 1.00 17.89 84 TYR A O 1
ATOM 640 N N . GLY A 1 85 ? 37.487 21.789 18.368 1.00 19.64 85 GLY A N 1
ATOM 641 C CA . GLY A 1 85 ? 38.249 22.100 17.175 1.00 20.01 85 GLY A CA 1
ATOM 642 C C . GLY A 1 85 ? 37.838 23.408 16.527 1.00 21.85 85 GLY A C 1
ATOM 643 O O . GLY A 1 85 ? 38.676 24.184 16.070 1.00 25.51 85 GLY A O 1
ATOM 644 N N . LYS A 1 86 ? 36.538 23.655 16.512 1.00 21.22 86 LYS A N 1
ATOM 645 C CA . LYS A 1 86 ? 35.949 24.850 15.916 1.00 22.68 86 LYS A CA 1
ATOM 646 C C . LYS A 1 86 ? 36.083 26.090 16.805 1.00 22.19 86 LYS A C 1
ATOM 647 O O . LYS A 1 86 ? 35.764 27.204 16.382 1.00 21.76 86 LYS A O 1
ATOM 653 N N . VAL A 1 87 ? 36.537 25.883 18.040 1.00 19.28 87 VAL A N 1
ATOM 654 C CA . VAL A 1 87 ? 36.696 26.950 19.039 1.00 20.02 87 VAL A CA 1
ATOM 655 C C . VAL A 1 87 ? 35.352 27.661 19.313 1.00 20.95 87 VAL A C 1
ATOM 656 O O . VAL A 1 87 ? 35.270 28.893 19.387 1.00 20.76 87 VAL A O 1
ATOM 660 N N . ASP A 1 88 ? 34.307 26.858 19.517 1.00 21.44 88 ASP A N 1
ATOM 661 C CA . ASP A 1 88 ? 32.959 27.371 19.765 1.00 22.69 88 ASP A CA 1
ATOM 662 C C . ASP A 1 88 ? 32.770 27.739 21.234 1.00 21.21 88 ASP A C 1
ATOM 663 O O . ASP A 1 88 ? 32.321 26.913 22.045 1.00 18.01 88 ASP A O 1
ATOM 668 N N . GLY A 1 89 ? 33.102 28.991 21.548 1.00 20.94 89 GLY A N 1
ATOM 669 C CA . GLY A 1 89 ? 32.979 29.499 22.902 1.00 22.40 89 GLY A CA 1
ATOM 670 C C . GLY A 1 89 ? 31.564 29.412 23.443 1.00 23.39 89 GLY A C 1
ATOM 671 O O . GLY A 1 89 ? 31.369 29.015 24.595 1.00 22.73 89 GLY A O 1
ATOM 672 N N . LEU A 1 90 ? 30.569 29.759 22.628 1.00 20.19 90 LEU A N 1
ATOM 673 C CA . LEU A 1 90 ? 29.177 29.705 23.093 1.00 21.51 90 LEU A CA 1
ATOM 674 C C . LEU A 1 90 ? 28.708 28.264 23.344 1.00 18.68 90 LEU A C 1
ATOM 675 O O . LEU A 1 90 ? 28.164 27.951 24.399 1.00 19.78 90 LEU A O 1
ATOM 680 N N . GLY A 1 91 ? 29.027 27.380 22.406 1.00 18.83 91 GLY A N 1
ATOM 681 C CA . GLY A 1 91 ? 28.641 25.986 22.515 1.00 15.87 91 GLY A CA 1
ATOM 682 C C . GLY A 1 91 ? 29.194 25.274 23.728 1.00 17.98 91 GLY A C 1
ATOM 683 O O . GLY A 1 91 ? 28.477 24.529 24.399 1.00 20.40 91 GLY A O 1
ATOM 684 N N . VAL A 1 92 ? 30.472 25.495 24.021 1.00 18.34 92 VAL A N 1
ATOM 685 C CA . VAL A 1 92 ? 31.104 24.853 25.174 1.00 16.31 92 VAL A CA 1
ATOM 686 C C . VAL A 1 92 ? 30.589 25.473 26.459 1.00 14.61 92 VAL A C 1
ATOM 687 O O . VAL A 1 92 ? 30.372 24.770 27.455 1.00 16.42 92 VAL A O 1
ATOM 691 N N . LEU A 1 93 ? 30.366 26.784 26.435 1.00 15.86 93 LEU A N 1
ATOM 692 C CA . LEU A 1 93 ? 29.810 27.466 27.603 1.00 17.75 93 LEU A CA 1
ATOM 693 C C . LEU A 1 93 ? 28.438 26.823 27.915 1.00 18.07 93 LEU A C 1
ATOM 694 O O . LEU A 1 93 ? 28.150 26.499 29.055 1.00 15.83 93 LEU A O 1
ATOM 699 N N . LYS A 1 94 ? 27.628 26.586 26.884 1.00 18.95 94 LYS A N 1
ATOM 700 C CA . LYS A 1 94 ? 26.318 25.959 27.069 1.00 20.36 94 LYS A CA 1
ATOM 701 C C . LYS A 1 94 ? 26.419 24.569 27.697 1.00 19.13 94 LYS A C 1
ATOM 702 O O . LYS A 1 94 ? 25.626 24.221 28.571 1.00 16.64 94 LYS A O 1
ATOM 708 N N . ALA A 1 95 ? 27.369 23.758 27.227 1.00 18.84 95 ALA A N 1
ATOM 709 C CA . ALA A 1 95 ? 27.547 22.403 27.746 1.00 15.47 95 ALA A CA 1
ATOM 710 C C . ALA A 1 95 ? 27.961 22.406 29.214 1.00 16.62 95 ALA A C 1
ATOM 711 O O . ALA A 1 95 ? 27.535 21.554 29.996 1.00 18.71 95 ALA A O 1
ATOM 713 N N . ALA A 1 96 ? 28.741 23.412 29.596 1.00 16.04 96 ALA A N 1
ATOM 714 C CA . ALA A 1 96 ? 29.235 23.535 30.961 1.00 16.57 96 ALA A CA 1
ATOM 715 C C . ALA A 1 96 ? 28.119 23.917 31.929 1.00 17.29 96 ALA A C 1
ATOM 716 O O . ALA A 1 96 ? 28.034 23.366 33.027 1.00 16.34 96 ALA A O 1
ATOM 718 N N . VAL A 1 97 ? 27.297 24.884 31.529 1.00 18.89 97 VAL A N 1
ATOM 719 C CA . VAL A 1 97 ? 26.178 25.328 32.348 1.00 22.56 97 VAL A CA 1
ATOM 720 C C . VAL A 1 97 ? 25.224 24.134 32.502 1.00 23.22 97 VAL A C 1
ATOM 721 O O . VAL A 1 97 ? 24.752 23.842 33.604 1.00 23.63 97 VAL A O 1
ATOM 725 N N . ALA A 1 98 ? 25.017 23.395 31.414 1.00 23.49 98 ALA A N 1
ATOM 726 C CA . ALA A 1 98 ? 24.153 22.213 31.437 1.00 24.06 98 ALA A CA 1
ATOM 727 C C . ALA A 1 98 ? 24.672 21.177 32.441 1.00 24.97 98 ALA A C 1
ATOM 728 O O . ALA A 1 98 ? 23.909 20.668 33.263 1.00 27.48 98 ALA A O 1
ATOM 730 N N . ALA A 1 99 ? 25.961 20.868 32.395 1.00 22.62 99 ALA A N 1
ATOM 731 C CA . ALA A 1 99 ? 26.507 19.885 33.318 1.00 22.31 99 ALA A CA 1
ATOM 732 C C . ALA A 1 99 ? 26.282 20.323 34.764 1.00 20.67 99 ALA A C 1
ATOM 733 O O . ALA A 1 99 ? 26.047 19.487 35.636 1.00 21.72 99 ALA A O 1
ATOM 735 N N . ILE A 1 100 ? 26.328 21.629 35.013 1.00 22.91 100 ILE A N 1
ATOM 736 C CA . ILE A 1 100 ? 26.113 22.154 36.360 1.00 28.54 100 ILE A CA 1
ATOM 737 C C . ILE A 1 100 ? 24.652 21.970 36.805 1.00 31.80 100 ILE A C 1
ATOM 738 O O . ILE A 1 100 ? 24.403 21.564 37.946 1.00 34.19 100 ILE A O 1
ATOM 743 N N . LYS A 1 101 ? 23.707 22.272 35.909 1.00 30.97 101 LYS A N 1
ATOM 744 C CA . LYS A 1 101 ? 22.277 22.132 36.184 1.00 31.42 101 LYS A CA 1
ATOM 745 C C . LYS A 1 101 ? 21.918 20.668 36.375 1.00 32.21 101 LYS A C 1
ATOM 746 O O . LYS A 1 101 ? 21.325 20.289 37.382 1.00 35.04 101 LYS A O 1
ATOM 752 N N . LYS A 1 102 ? 22.303 19.837 35.421 1.00 33.95 102 LYS A N 1
ATOM 753 C CA . LYS A 1 102 ? 22.013 18.424 35.517 1.00 38.99 102 LYS A CA 1
ATOM 754 C C . LYS A 1 102 ? 22.632 17.831 36.782 1.00 42.80 102 LYS A C 1
ATOM 755 O O . LYS A 1 102 ? 22.226 16.759 37.225 1.00 44.71 102 LYS A O 1
ATOM 761 N N . ALA A 1 103 ? 23.612 18.529 37.362 1.00 45.91 103 ALA A N 1
ATOM 762 C CA . ALA A 1 103 ? 24.295 18.067 38.577 1.00 47.68 103 ALA A CA 1
ATOM 763 C C . ALA A 1 103 ? 23.602 18.490 39.862 1.00 48.73 103 ALA A C 1
ATOM 764 O O . ALA A 1 103 ? 23.652 17.779 40.864 1.00 48.51 103 ALA A O 1
ATOM 766 N N . ALA A 1 104 ? 23.015 19.682 39.846 1.00 51.31 104 ALA A N 1
ATOM 767 C CA . ALA A 1 104 ? 22.310 20.214 41.007 1.00 54.73 104 ALA A CA 1
ATOM 768 C C . ALA A 1 104 ? 20.864 19.675 41.085 1.00 58.11 104 ALA A C 1
ATOM 769 O O . ALA A 1 104 ? 20.082 20.075 41.962 1.00 59.20 104 ALA A O 1
ATOM 771 N N . ALA A 1 105 ? 20.523 18.768 40.169 1.00 59.78 105 ALA A N 1
ATOM 772 C CA . ALA A 1 105 ? 19.200 18.157 40.120 1.00 61.15 105 ALA A CA 1
ATOM 773 C C . ALA A 1 105 ? 19.118 17.128 38.983 1.00 61.91 105 ALA A C 1
ATOM 774 O O . ALA A 1 105 ? 19.263 15.921 39.282 1.00 62.28 105 ALA A O 1
ATOM 776 N N . LYS B 1 3 ? -4.156 16.426 48.723 1.00 26.79 3 LYS B N 1
ATOM 777 C CA . LYS B 1 3 ? -3.772 16.909 50.082 1.00 27.09 3 LYS B CA 1
ATOM 778 C C . LYS B 1 3 ? -3.304 18.354 50.021 1.00 24.97 3 LYS B C 1
ATOM 779 O O . LYS B 1 3 ? -2.677 18.764 49.043 1.00 26.16 3 LYS B O 1
ATOM 785 N N . LYS B 1 4 ? -3.670 19.141 51.026 1.00 23.53 4 LYS B N 1
ATOM 786 C CA . LYS B 1 4 ? -3.273 20.538 51.073 1.00 23.35 4 LYS B CA 1
ATOM 787 C C . LYS B 1 4 ? -1.867 20.622 51.662 1.00 22.22 4 LYS B C 1
ATOM 788 O O . LYS B 1 4 ? -1.481 19.800 52.493 1.00 21.58 4 LYS B O 1
ATOM 794 N N . HIS B 1 5 ? -1.099 21.596 51.201 1.00 20.88 5 HIS B N 1
ATOM 795 C CA . HIS B 1 5 ? 0.271 21.782 51.652 1.00 18.82 5 HIS B CA 1
ATOM 796 C C . HIS B 1 5 ? 0.367 22.936 52.643 1.00 15.92 5 HIS B C 1
ATOM 797 O O . HIS B 1 5 ? -0.007 24.065 52.322 1.00 14.94 5 HIS B O 1
A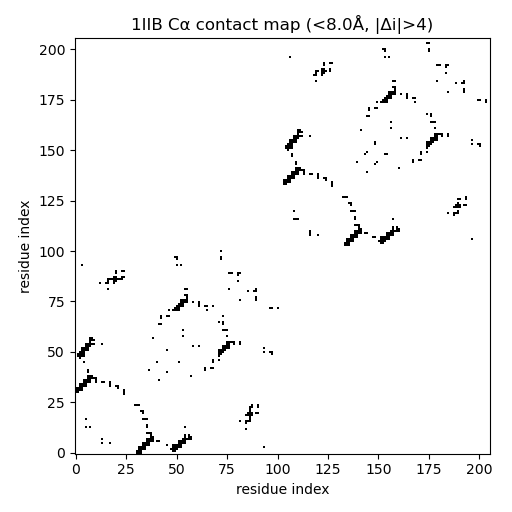TOM 804 N N . ILE B 1 6 ? 0.892 22.648 53.827 1.00 13.03 6 ILE B N 1
ATOM 805 C CA . ILE B 1 6 ? 1.062 23.646 54.877 1.00 12.79 6 ILE B CA 1
ATOM 806 C C . ILE B 1 6 ? 2.575 23.782 55.067 1.00 13.78 6 ILE B C 1
ATOM 807 O O . ILE B 1 6 ? 3.240 22.827 55.479 1.00 13.65 6 ILE B O 1
ATOM 812 N N . TYR B 1 7 ? 3.120 24.941 54.707 1.00 12.06 7 TYR B N 1
ATOM 813 C CA . TYR B 1 7 ? 4.554 25.181 54.822 1.00 11.90 7 TYR B CA 1
ATOM 814 C C . TYR B 1 7 ? 4.875 26.198 55.906 1.00 11.26 7 TYR B C 1
ATOM 815 O O . TYR B 1 7 ? 4.283 27.273 55.932 1.00 12.71 7 TYR B O 1
ATOM 824 N N . LEU B 1 8 ? 5.789 25.840 56.806 1.00 9.58 8 LEU B N 1
ATOM 825 C CA . LEU B 1 8 ? 6.231 26.717 57.885 1.00 11.06 8 LEU B CA 1
ATOM 826 C C . LEU B 1 8 ? 7.627 27.232 57.541 1.00 14.22 8 LEU B C 1
ATOM 827 O O . LEU B 1 8 ? 8.474 26.456 57.099 1.00 14.86 8 LEU B O 1
ATOM 832 N N . PHE B 1 9 ? 7.887 28.513 57.787 1.00 11.07 9 PHE B N 1
ATOM 833 C CA . PHE B 1 9 ? 9.193 29.117 57.492 1.00 11.58 9 PHE B CA 1
ATOM 834 C C . PHE B 1 9 ? 9.697 29.826 58.734 1.00 11.74 9 PHE B C 1
ATOM 835 O O . PHE B 1 9 ? 8.943 30.518 59.404 1.00 14.22 9 PHE B O 1
ATOM 843 N N . SER B 1 10 ? 10.962 29.629 59.066 1.00 13.24 10 SER B N 1
ATOM 844 C CA . SER B 1 10 ? 11.530 30.277 60.238 1.00 16.64 10 SER B CA 1
ATOM 845 C C . SER B 1 10 ? 13.056 30.212 60.209 1.00 19.23 10 SER B C 1
ATOM 846 O O . SER B 1 10 ? 13.643 29.435 59.454 1.00 21.10 10 SER B O 1
ATOM 849 N N . SER B 1 11 ? 13.690 31.064 61.009 1.00 21.85 11 SER B N 1
ATOM 850 C CA . SER B 1 11 ? 15.139 31.087 61.120 1.00 22.12 11 SER B CA 1
ATOM 851 C C . SER B 1 11 ? 15.570 30.150 62.263 1.00 24.91 11 SER B C 1
ATOM 852 O O . SER B 1 11 ? 16.764 29.983 62.524 1.00 24.86 11 SER B O 1
ATOM 855 N N . ALA B 1 12 ? 14.579 29.594 62.968 1.00 24.55 12 ALA B N 1
ATOM 856 C CA . ALA B 1 12 ? 14.779 28.654 64.077 1.00 21.83 12 ALA B CA 1
ATOM 857 C C . ALA B 1 12 ? 14.420 27.260 63.557 1.00 22.43 12 ALA B C 1
ATOM 858 O O . ALA B 1 12 ? 13.262 26.857 63.604 1.00 24.01 12 ALA B O 1
ATOM 860 N N . GLY B 1 13 ? 15.427 26.539 63.068 1.00 19.81 13 GLY B N 1
ATOM 861 C CA . GLY B 1 13 ? 15.227 25.214 62.496 1.00 16.91 13 GLY B CA 1
ATOM 862 C C . GLY B 1 13 ? 14.715 24.067 63.352 1.00 15.94 13 GLY B C 1
ATOM 863 O O . GLY B 1 13 ? 13.735 23.424 62.975 1.00 17.97 13 GLY B O 1
ATOM 864 N N . MET B 1 14 ? 15.356 23.793 64.484 1.00 14.82 14 MET B N 1
ATOM 865 C CA . MET B 1 14 ? 14.936 22.680 65.342 1.00 18.89 14 MET B CA 1
ATOM 866 C C . MET B 1 14 ? 13.531 22.816 65.937 1.00 19.43 14 MET B C 1
ATOM 867 O O . MET B 1 14 ? 12.752 21.863 65.889 1.00 17.35 14 MET B O 1
ATOM 872 N N . SER B 1 15 ? 13.229 23.968 66.539 1.00 16.22 15 SER B N 1
ATOM 873 C CA . SER B 1 15 ? 11.912 24.171 67.146 1.00 17.37 15 SER B CA 1
ATOM 874 C C . SER B 1 15 ? 10.797 24.116 66.098 1.00 17.16 15 SER B C 1
ATOM 875 O O . SER B 1 15 ? 9.732 23.522 66.332 1.00 17.72 15 SER B O 1
ATOM 878 N N . THR B 1 16 ? 11.071 24.633 64.903 1.00 16.80 16 THR B N 1
ATOM 879 C CA . THR B 1 16 ? 10.072 24.601 63.835 1.00 13.70 16 THR B CA 1
ATOM 880 C C . THR B 1 16 ? 9.858 23.157 63.363 1.00 17.57 16 THR B C 1
ATOM 881 O O . THR B 1 16 ? 8.708 22.747 63.102 1.00 15.25 16 THR B O 1
ATOM 885 N N . SER B 1 17 ? 10.939 22.369 63.297 1.00 15.66 17 SER B N 1
ATOM 886 C CA . SER B 1 17 ? 10.827 20.963 62.885 1.00 16.36 17 SER B CA 1
ATOM 887 C C . SER B 1 17 ? 10.100 20.130 63.942 1.00 16.97 17 SER B C 1
ATOM 888 O O . SER B 1 17 ? 9.372 19.176 63.614 1.00 13.52 17 SER B O 1
ATOM 891 N N . LEU B 1 18 ? 10.332 20.466 65.210 1.00 15.09 18 LEU B N 1
ATOM 892 C CA . LEU B 1 18 ? 9.693 19.761 66.308 1.00 14.93 18 LEU B CA 1
ATOM 893 C C . LEU B 1 18 ? 8.172 19.956 66.181 1.00 17.91 18 LEU B C 1
ATOM 894 O O . LEU B 1 18 ? 7.402 18.994 66.259 1.00 16.69 18 LEU B O 1
ATOM 899 N N . LEU B 1 19 ? 7.764 21.202 65.952 1.00 15.72 19 LEU B N 1
ATOM 900 C CA . LEU B 1 19 ? 6.357 21.546 65.782 1.00 15.61 19 LEU B CA 1
ATOM 901 C C . LEU B 1 19 ? 5.744 20.787 64.603 1.00 14.44 19 LEU B C 1
ATOM 902 O O . LEU B 1 19 ? 4.663 20.220 64.727 1.00 16.07 19 LEU B O 1
ATOM 907 N N . VAL B 1 20 ? 6.448 20.747 63.473 1.00 14.22 20 VAL B N 1
ATOM 908 C CA . VAL B 1 20 ? 5.965 20.039 62.278 1.00 13.20 20 VAL B CA 1
ATOM 909 C C . VAL B 1 20 ? 5.740 18.552 62.569 1.00 12.75 20 VAL B C 1
ATOM 910 O O . VAL B 1 20 ? 4.746 17.987 62.109 1.00 14.31 20 VAL B O 1
ATOM 914 N N . SER B 1 21 ? 6.625 17.918 63.342 1.00 12.39 21 SER B N 1
ATOM 915 C CA . SER B 1 21 ? 6.433 16.504 63.654 1.00 15.60 21 SER B CA 1
ATOM 916 C C . SER B 1 21 ? 5.188 16.307 64.526 1.00 16.24 21 SER B C 1
ATOM 917 O O . SER B 1 21 ? 4.472 15.315 64.360 1.00 18.51 21 SER B O 1
ATOM 920 N N . LYS B 1 22 ? 4.927 17.246 65.437 1.00 15.90 22 LYS B N 1
ATOM 921 C CA . LYS B 1 22 ? 3.740 17.176 66.294 1.00 17.47 22 LYS B CA 1
ATOM 922 C C . LYS B 1 22 ? 2.450 17.430 65.487 1.00 18.55 22 LYS B C 1
ATOM 923 O O . LYS B 1 22 ? 1.425 16.760 65.711 1.00 21.96 22 LYS B O 1
ATOM 929 N N . MET B 1 23 ? 2.496 18.380 64.551 1.00 14.21 23 MET B N 1
ATOM 930 C CA . MET B 1 23 ? 1.341 18.672 63.710 1.00 11.96 23 MET B CA 1
ATOM 931 C C . MET B 1 23 ? 1.032 17.453 62.827 1.00 14.93 23 MET B C 1
ATOM 932 O O . MET B 1 23 ? -0.124 17.104 62.640 1.00 16.99 23 MET B O 1
ATOM 937 N N . ARG B 1 24 ? 2.062 16.796 62.293 1.00 13.77 24 ARG B N 1
ATOM 938 C CA . ARG B 1 24 ? 1.855 15.621 61.443 1.00 15.70 24 ARG B CA 1
ATOM 939 C C . ARG B 1 24 ? 1.191 14.489 62.223 1.00 18.61 24 ARG B C 1
ATOM 940 O O . ARG B 1 24 ? 0.375 13.747 61.665 1.00 17.18 24 ARG B O 1
ATOM 948 N N . ALA B 1 25 ? 1.561 14.343 63.495 1.00 18.72 25 ALA B N 1
ATOM 949 C CA . ALA B 1 25 ? 0.987 13.298 64.341 1.00 20.01 25 ALA B CA 1
ATOM 950 C C . ALA B 1 25 ? -0.510 13.574 64.516 1.00 21.37 25 ALA B C 1
ATOM 951 O O . ALA B 1 25 ? -1.334 12.666 64.387 1.00 22.50 25 ALA B O 1
ATOM 953 N N . GLN B 1 26 ? -0.867 14.836 64.740 1.00 21.57 26 GLN B N 1
ATOM 954 C CA . GLN B 1 26 ? -2.273 15.211 64.900 1.00 20.58 26 GLN B CA 1
ATOM 955 C C . GLN B 1 26 ? -3.048 15.004 63.605 1.00 21.67 26 GLN B C 1
ATOM 956 O O . GLN B 1 26 ? -4.184 14.533 63.622 1.00 21.18 26 GLN B O 1
ATOM 962 N N . ALA B 1 27 ? -2.447 15.384 62.483 1.00 17.84 27 ALA B N 1
ATOM 963 C CA . ALA B 1 27 ? -3.108 15.235 61.198 1.00 18.11 27 ALA B CA 1
ATOM 964 C C . ALA B 1 27 ? -3.400 13.768 60.878 1.00 20.49 27 ALA B C 1
ATOM 965 O O . ALA B 1 27 ? -4.403 13.459 60.225 1.00 23.21 27 ALA B O 1
ATOM 967 N N . GLU B 1 28 ? -2.535 12.866 61.333 1.00 20.64 28 GLU B N 1
ATOM 968 C CA . GLU B 1 28 ? -2.714 11.440 61.064 1.00 23.63 28 GLU B CA 1
ATOM 969 C C . GLU B 1 28 ? -3.795 10.862 61.945 1.00 21.60 28 GLU B C 1
ATOM 970 O O . GLU B 1 28 ? -4.610 10.069 61.492 1.00 21.62 28 GLU B O 1
ATOM 976 N N . LYS B 1 29 ? -3.802 11.296 63.199 1.00 22.32 29 LYS B N 1
ATOM 977 C CA . LYS B 1 29 ? -4.780 10.851 64.184 1.00 23.94 29 LYS B CA 1
ATOM 978 C C . LYS B 1 29 ? -6.210 11.186 63.733 1.00 24.06 29 LYS B C 1
ATOM 979 O O . LYS B 1 29 ? -7.107 10.349 63.830 1.00 25.53 29 LYS B O 1
ATOM 985 N N . TYR B 1 30 ? -6.402 12.396 63.209 1.00 23.04 30 TYR B N 1
ATOM 986 C CA . TYR B 1 30 ? -7.717 12.844 62.751 1.00 23.64 30 TYR B CA 1
ATOM 987 C C . TYR B 1 30 ? -7.930 12.783 61.246 1.00 25.09 30 TYR B C 1
ATOM 988 O O . TYR B 1 30 ? -8.911 13.330 60.726 1.00 27.07 30 TYR B O 1
ATOM 997 N N . GLU B 1 31 ? -7.021 12.100 60.557 1.00 27.10 31 GLU B N 1
ATOM 998 C CA . GLU B 1 31 ? -7.076 11.933 59.109 1.00 29.32 31 GLU B CA 1
ATOM 999 C C . GLU B 1 31 ? -7.314 13.218 58.315 1.00 29.08 31 GLU B C 1
ATOM 1000 O O . GLU B 1 31 ? -8.132 13.261 57.381 1.00 29.69 31 GLU B O 1
ATOM 1006 N N . VAL B 1 32 ? -6.587 14.268 58.700 1.00 27.62 32 VAL B N 1
ATOM 1007 C CA . VAL B 1 32 ? -6.663 15.562 58.029 1.00 24.46 32 VAL B CA 1
ATOM 1008 C C . VAL B 1 32 ? -5.807 15.411 56.770 1.00 25.40 32 VAL B C 1
ATOM 1009 O O . VAL B 1 32 ? -4.612 15.117 56.858 1.00 24.19 32 VAL B O 1
ATOM 1013 N N . PRO B 1 33 ? -6.394 15.618 55.585 1.00 24.23 33 PRO B N 1
ATOM 1014 C CA . PRO B 1 33 ? -5.633 15.482 54.338 1.00 25.34 33 PRO B CA 1
ATOM 1015 C C . PRO B 1 33 ? -4.655 16.638 54.049 1.00 23.32 33 PRO B C 1
ATOM 1016 O O . PRO B 1 33 ? -4.907 17.492 53.182 1.00 21.36 33 PRO B O 1
ATOM 1020 N N . VAL B 1 34 ? -3.530 16.645 54.765 1.00 21.92 34 VAL B N 1
ATOM 1021 C CA . VAL B 1 34 ? -2.509 17.682 54.593 1.00 19.61 34 VAL B CA 1
ATOM 1022 C C . VAL B 1 34 ? -1.062 17.162 54.593 1.00 20.25 34 VAL B C 1
ATOM 1023 O O . VAL B 1 34 ? -0.751 16.092 55.129 1.00 21.11 34 VAL B O 1
ATOM 1027 N N . ILE B 1 35 ? -0.184 17.945 53.978 1.00 21.38 35 ILE B N 1
ATOM 1028 C CA . ILE B 1 35 ? 1.242 17.656 53.909 1.00 18.61 35 ILE B CA 1
ATOM 1029 C C . ILE B 1 35 ? 1.837 18.860 54.620 1.00 17.88 35 ILE B C 1
ATOM 1030 O O . ILE B 1 35 ? 1.452 19.996 54.325 1.00 17.60 35 ILE B O 1
ATOM 1035 N N . ILE B 1 36 ? 2.725 18.614 55.582 1.00 16.60 36 ILE B N 1
ATOM 1036 C CA . ILE B 1 36 ? 3.336 19.687 56.370 1.00 16.45 36 ILE B CA 1
ATOM 1037 C C . ILE B 1 36 ? 4.863 19.631 56.300 1.00 16.31 36 ILE B C 1
ATOM 1038 O O . ILE B 1 36 ? 5.458 18.577 56.550 1.00 16.91 36 ILE B O 1
ATOM 1043 N N . GLU B 1 37 ? 5.486 20.770 55.991 1.00 15.78 37 GLU B N 1
ATOM 1044 C CA . GLU B 1 37 ? 6.950 20.877 55.855 1.00 17.71 37 GLU B CA 1
ATOM 1045 C C . GLU B 1 37 ? 7.464 22.185 56.452 1.00 15.94 37 GLU B C 1
ATOM 1046 O O . GLU B 1 37 ? 6.762 23.197 56.422 1.00 16.58 37 GLU B O 1
ATOM 1052 N N . ALA B 1 38 ? 8.696 22.161 56.961 1.00 14.23 38 ALA B N 1
ATOM 1053 C CA . ALA B 1 38 ? 9.353 23.346 57.522 1.00 13.24 38 ALA B CA 1
ATOM 1054 C C . ALA B 1 38 ? 10.518 23.680 56.583 1.00 15.13 38 ALA B C 1
ATOM 1055 O O . ALA B 1 38 ? 11.135 22.782 56.015 1.00 14.17 38 ALA B O 1
ATOM 1057 N N . PHE B 1 39 ? 10.802 24.962 56.408 1.00 13.72 39 PHE B N 1
ATOM 1058 C CA . PHE B 1 39 ? 11.889 25.420 55.549 1.00 12.81 39 PHE B CA 1
ATOM 1059 C C . PHE B 1 39 ? 12.521 26.662 56.168 1.00 16.61 39 PHE B C 1
ATOM 1060 O O . PHE B 1 39 ? 11.967 27.277 57.096 1.00 14.12 39 PHE B O 1
ATOM 1068 N N . PRO B 1 40 ? 13.732 27.013 55.713 1.00 15.41 40 PRO B N 1
ATOM 1069 C CA . PRO B 1 40 ? 14.352 28.217 56.260 1.00 13.28 40 PRO B CA 1
ATOM 1070 C C . PRO B 1 40 ? 13.635 29.396 55.590 1.00 11.47 40 PRO B C 1
ATOM 1071 O O . PRO B 1 40 ? 13.045 29.241 54.515 1.00 11.66 40 PRO B O 1
ATOM 1075 N N . GLU B 1 41 ? 13.647 30.554 56.236 1.00 11.77 41 GLU B N 1
ATOM 1076 C CA . GLU B 1 41 ? 12.983 31.750 55.707 1.00 13.91 41 GLU B CA 1
ATOM 1077 C C . GLU B 1 41 ? 13.398 32.195 54.302 1.00 15.13 41 GLU B C 1
ATOM 1078 O O . GLU B 1 41 ? 12.637 32.870 53.615 1.00 15.76 41 GLU B O 1
ATOM 1084 N N . THR B 1 42 ? 14.603 31.820 53.884 1.00 14.93 42 THR B N 1
ATOM 1085 C CA . THR B 1 42 ? 15.130 32.188 52.575 1.00 15.14 42 THR B CA 1
ATOM 1086 C C . THR B 1 42 ? 14.328 31.551 51.456 1.00 16.46 42 THR B C 1
ATOM 1087 O O . THR B 1 42 ? 14.329 32.046 50.335 1.00 17.69 42 THR B O 1
ATOM 1091 N N . LEU B 1 43 ? 13.663 30.441 51.756 1.00 15.69 43 LEU B N 1
ATOM 1092 C CA . LEU B 1 43 ? 12.860 29.740 50.764 1.00 17.54 43 LEU B CA 1
ATOM 1093 C C . LEU B 1 43 ? 11.376 30.136 50.718 1.00 19.12 43 LEU B C 1
ATOM 1094 O O . LEU B 1 43 ? 10.596 29.500 49.999 1.00 22.49 43 LEU B O 1
ATOM 1099 N N . ALA B 1 44 ? 10.989 31.171 51.472 1.00 18.05 44 ALA B N 1
ATOM 1100 C CA . ALA B 1 44 ? 9.600 31.636 51.536 1.00 17.55 44 ALA B CA 1
ATOM 1101 C C . ALA B 1 44 ? 8.982 31.891 50.167 1.00 19.56 44 ALA B C 1
ATOM 1102 O O . ALA B 1 44 ? 7.810 31.616 49.957 1.00 21.11 44 ALA B O 1
ATOM 1104 N N . GLY B 1 45 ? 9.777 32.399 49.233 1.00 22.34 45 GLY B N 1
ATOM 1105 C CA . GLY B 1 45 ? 9.272 32.652 47.900 1.00 22.37 45 GLY B CA 1
ATOM 1106 C C . GLY B 1 45 ? 9.289 31.422 47.008 1.00 24.30 45 GLY B C 1
ATOM 1107 O O . GLY B 1 45 ? 8.295 31.126 46.336 1.00 28.01 45 GLY B O 1
ATOM 1108 N N . GLU B 1 46 ? 10.387 30.673 47.011 1.00 24.14 46 GLU B N 1
ATOM 1109 C CA . GLU B 1 46 ? 10.474 29.494 46.155 1.00 25.98 46 GLU B CA 1
ATOM 1110 C C . GLU B 1 46 ? 9.535 28.347 46.541 1.00 23.25 46 GLU B C 1
ATOM 1111 O O . GLU B 1 46 ? 8.963 27.675 45.680 1.00 23.30 46 GLU B O 1
ATOM 1117 N N . LYS B 1 47 ? 9.430 28.083 47.834 1.00 19.62 47 LYS B N 1
ATOM 1118 C CA . LYS B 1 47 ? 8.572 27.017 48.310 1.00 19.85 47 LYS B CA 1
ATOM 1119 C C . LYS B 1 47 ? 7.157 27.511 48.614 1.00 20.75 47 LYS B C 1
ATOM 1120 O O . LYS B 1 47 ? 6.177 26.843 48.277 1.00 19.34 47 LYS B O 1
ATOM 1126 N N . GLY B 1 48 ? 7.062 28.696 49.213 1.00 19.58 48 GLY B N 1
ATOM 1127 C CA . GLY B 1 48 ? 5.776 29.275 49.563 1.00 18.02 48 GLY B CA 1
ATOM 1128 C C . GLY B 1 48 ? 4.793 29.355 48.415 1.00 21.89 48 GLY B C 1
ATOM 1129 O O . GLY B 1 48 ? 3.592 29.186 48.617 1.00 20.18 48 GLY B O 1
ATOM 1130 N N . GLN B 1 49 ? 5.286 29.568 47.200 1.00 21.68 49 GLN B N 1
ATOM 1131 C CA . GLN B 1 49 ? 4.399 29.655 46.049 1.00 25.15 49 GLN B CA 1
ATOM 1132 C C . GLN B 1 49 ? 3.624 28.364 45.780 1.00 25.97 49 GLN B C 1
ATOM 1133 O O . GLN B 1 49 ? 2.556 28.394 45.166 1.00 26.71 49 GLN B O 1
ATOM 1139 N N . ASN B 1 50 ? 4.171 27.244 46.242 1.00 25.50 50 ASN B N 1
ATOM 1140 C CA . ASN B 1 50 ? 3.566 25.921 46.062 1.00 25.02 50 ASN B CA 1
ATOM 1141 C C . ASN B 1 50 ? 2.720 25.531 47.278 1.00 23.93 50 ASN B C 1
ATOM 1142 O O . ASN B 1 50 ? 2.203 24.414 47.340 1.00 23.85 50 ASN B O 1
ATOM 1147 N N . ALA B 1 51 ? 2.606 26.427 48.258 1.00 20.63 51 ALA B N 1
ATOM 1148 C CA . ALA B 1 51 ? 1.846 26.137 49.477 1.00 21.05 51 ALA B CA 1
ATOM 1149 C C . ALA B 1 51 ? 0.394 26.590 49.411 1.00 21.33 51 ALA B C 1
ATOM 1150 O O . ALA B 1 51 ? 0.041 27.451 48.613 1.00 19.53 51 ALA B O 1
ATOM 1152 N N . ASP B 1 52 ? -0.449 25.990 50.250 1.00 19.56 52 ASP B N 1
ATOM 1153 C CA . ASP B 1 52 ? -1.864 26.358 50.326 1.00 21.33 52 ASP B CA 1
ATOM 1154 C C . ASP B 1 52 ? -2.052 27.400 51.418 1.00 17.59 52 ASP B C 1
ATOM 1155 O O . ASP B 1 52 ? -2.965 28.214 51.370 1.00 15.83 52 ASP B O 1
ATOM 1160 N N . VAL B 1 53 ? -1.122 27.397 52.367 1.00 16.19 53 VAL B N 1
ATOM 1161 C CA . VAL B 1 53 ? -1.088 28.372 53.447 1.00 14.61 53 VAL B CA 1
ATOM 1162 C C . VAL B 1 53 ? 0.385 28.439 53.886 1.00 13.17 53 VAL B C 1
ATOM 1163 O O . VAL B 1 53 ? 1.073 27.421 53.952 1.00 13.25 53 VAL B O 1
ATOM 1167 N N . VAL B 1 54 ? 0.869 29.658 54.082 1.00 14.51 54 VAL B N 1
ATOM 1168 C CA . VAL B 1 54 ? 2.246 29.938 54.478 1.00 12.28 54 VAL B CA 1
ATOM 1169 C C . VAL B 1 54 ? 2.215 30.412 55.935 1.00 13.59 54 VAL B C 1
ATOM 1170 O O . VAL B 1 54 ? 1.545 31.397 56.256 1.00 14.42 54 VAL B O 1
ATOM 1174 N N . LEU B 1 55 ? 2.881 29.674 56.819 1.00 10.88 55 LEU B N 1
ATOM 1175 C CA . LEU B 1 55 ? 2.926 30.033 58.231 1.00 12.94 55 LEU B CA 1
ATOM 1176 C C . LEU B 1 55 ? 4.324 30.501 58.598 1.00 13.36 55 LEU B C 1
ATOM 1177 O O . LEU B 1 55 ? 5.300 29.823 58.272 1.00 14.06 55 LEU B O 1
ATOM 1182 N N . LEU B 1 56 ? 4.427 31.643 59.275 1.00 11.52 56 LEU B N 1
ATOM 1183 C CA . LEU B 1 56 ? 5.731 32.186 59.657 1.00 11.33 56 LEU B CA 1
ATOM 1184 C C . LEU B 1 56 ? 5.964 32.006 61.133 1.00 14.01 56 LEU B C 1
ATOM 1185 O O . LEU B 1 56 ? 5.069 32.268 61.929 1.00 17.24 56 LEU B O 1
ATOM 1190 N N . GLY B 1 57 ? 7.163 31.575 61.504 1.00 10.94 57 GLY B N 1
ATOM 1191 C CA . GLY B 1 57 ? 7.498 31.424 62.910 1.00 11.46 57 GLY B CA 1
ATOM 1192 C C . GLY B 1 57 ? 7.557 32.805 63.529 1.00 13.57 57 GLY B C 1
ATOM 1193 O O . GLY B 1 57 ? 7.871 33.766 62.826 1.00 12.79 57 GLY B O 1
ATOM 1194 N N . PRO B 1 58 ? 7.289 32.951 64.843 1.00 16.27 58 PRO B N 1
ATOM 1195 C CA . PRO B 1 58 ? 7.309 34.246 65.547 1.00 18.42 58 PRO B CA 1
ATOM 1196 C C . PRO B 1 58 ? 8.606 35.033 65.326 1.00 20.37 58 PRO B C 1
ATOM 1197 O O . PRO B 1 58 ? 8.591 36.263 65.259 1.00 21.72 58 PRO B O 1
ATOM 1201 N N . GLN B 1 59 ? 9.717 34.307 65.190 1.00 19.63 59 GLN B N 1
ATOM 1202 C CA . GLN B 1 59 ? 11.035 34.909 64.984 1.00 19.39 59 GLN B CA 1
ATOM 1203 C C . GLN B 1 59 ? 11.086 35.792 63.740 1.00 16.14 59 GLN B C 1
ATOM 1204 O O . GLN B 1 59 ? 11.824 36.771 63.718 1.00 19.48 59 GLN B O 1
ATOM 1210 N N . ILE B 1 60 ? 10.317 35.458 62.714 1.00 12.05 60 ILE B N 1
ATOM 1211 C CA . ILE B 1 60 ? 10.331 36.265 61.511 1.00 13.95 60 ILE B CA 1
ATOM 1212 C C . ILE B 1 60 ? 9.020 37.003 61.248 1.00 16.00 60 ILE B C 1
ATOM 1213 O O . ILE B 1 60 ? 8.708 37.369 60.112 1.00 17.01 60 ILE B O 1
ATOM 1218 N N . ALA B 1 61 ? 8.281 37.282 62.311 1.00 17.64 61 ALA B N 1
ATOM 1219 C CA . ALA B 1 61 ? 7.016 37.992 62.175 1.00 17.62 61 ALA B CA 1
ATOM 1220 C C . ALA B 1 61 ? 7.201 39.334 61.462 1.00 17.07 61 ALA B C 1
ATOM 1221 O O . ALA B 1 61 ? 6.330 39.761 60.697 1.00 16.09 61 ALA B O 1
ATOM 1223 N N . TYR B 1 62 ? 8.333 39.995 61.712 1.00 17.58 62 TYR B N 1
ATOM 1224 C CA . TYR B 1 62 ? 8.640 41.285 61.079 1.00 17.65 62 TYR B CA 1
ATOM 1225 C C . TYR B 1 62 ? 8.613 41.250 59.548 1.00 17.44 62 TYR B C 1
ATOM 1226 O O . TYR B 1 62 ? 8.413 42.286 58.910 1.00 18.56 62 TYR B O 1
ATOM 1235 N N . MET B 1 63 ? 8.865 40.078 58.957 1.00 18.14 63 MET B N 1
ATOM 1236 C CA . MET B 1 63 ? 8.859 39.935 57.491 1.00 17.69 63 MET B CA 1
ATOM 1237 C C . MET B 1 63 ? 7.468 39.775 56.857 1.00 17.13 63 MET B C 1
ATOM 1238 O O . MET B 1 63 ? 7.353 39.744 55.623 1.00 17.03 63 MET B O 1
ATOM 1243 N N . LEU B 1 64 ? 6.427 39.674 57.683 1.00 15.92 64 LEU B N 1
ATOM 1244 C CA . LEU B 1 64 ? 5.070 39.478 57.179 1.00 15.56 64 LEU B CA 1
ATOM 1245 C C . LEU B 1 64 ? 4.633 40.335 55.977 1.00 16.01 64 LEU B C 1
ATOM 1246 O O . LEU B 1 64 ? 4.297 39.786 54.920 1.00 18.21 64 LEU B O 1
ATOM 1251 N N . PRO B 1 65 ? 4.714 41.675 56.075 1.00 16.04 65 PRO B N 1
ATOM 1252 C CA . PRO B 1 65 ? 4.290 42.467 54.908 1.00 17.11 65 PRO B CA 1
ATOM 1253 C C . PRO B 1 65 ? 5.012 42.121 53.607 1.00 19.48 65 PRO B C 1
ATOM 1254 O O . PRO B 1 65 ? 4.387 42.058 52.546 1.00 19.76 65 PRO B O 1
ATOM 1258 N N . GLU B 1 66 ? 6.318 41.860 53.661 1.00 23.35 66 GLU B N 1
ATOM 1259 C CA . GLU B 1 66 ? 7.015 41.538 52.412 1.00 22.67 66 GLU B CA 1
ATOM 1260 C C . GLU B 1 66 ? 6.686 40.168 51.872 1.00 20.01 66 GLU B C 1
ATOM 1261 O O . GLU B 1 66 ? 6.581 40.004 50.656 1.00 19.63 66 GLU B O 1
ATOM 1267 N N . ILE B 1 67 ? 6.477 39.193 52.755 1.00 16.57 67 ILE B N 1
ATOM 1268 C CA . ILE B 1 67 ? 6.115 37.862 52.280 1.00 15.18 67 ILE B CA 1
ATOM 1269 C C . ILE B 1 67 ? 4.721 37.950 51.645 1.00 15.49 67 ILE B C 1
ATOM 1270 O O . ILE B 1 67 ? 4.454 37.293 50.633 1.00 16.30 67 ILE B O 1
ATOM 1275 N N . GLN B 1 68 ? 3.850 38.786 52.219 1.00 16.14 68 GLN B N 1
ATOM 1276 C CA . GLN B 1 68 ? 2.492 38.986 51.678 1.00 18.07 68 GLN B CA 1
ATOM 1277 C C . GLN B 1 68 ? 2.583 39.624 50.290 1.00 19.28 68 GLN B C 1
ATOM 1278 O O . GLN B 1 68 ? 1.806 39.283 49.390 1.00 22.04 68 GLN B O 1
ATOM 1284 N N . ARG B 1 69 ? 3.535 40.540 50.107 1.00 19.71 69 ARG B N 1
ATOM 1285 C CA . ARG B 1 69 ? 3.732 41.181 48.799 1.00 20.77 69 ARG B CA 1
ATOM 1286 C C . ARG B 1 69 ? 4.316 40.203 47.785 1.00 20.61 69 ARG B C 1
ATOM 1287 O O . ARG B 1 69 ? 4.016 40.274 46.591 1.00 19.35 69 ARG B O 1
ATOM 1295 N N . LEU B 1 70 ? 5.149 39.286 48.279 1.00 19.94 70 LEU B N 1
ATOM 1296 C CA . LEU B 1 70 ? 5.799 38.256 47.468 1.00 20.62 70 LEU B CA 1
ATOM 1297 C C . LEU B 1 70 ? 4.787 37.215 46.953 1.00 20.78 70 LEU B C 1
ATOM 1298 O O . LEU B 1 70 ? 4.847 36.791 45.791 1.00 18.98 70 LEU B O 1
ATOM 1303 N N . LEU B 1 71 ? 3.872 36.799 47.837 1.00 19.47 71 LEU B N 1
ATOM 1304 C CA . LEU B 1 71 ? 2.834 35.792 47.538 1.00 20.41 71 LEU B CA 1
ATOM 1305 C C . LEU B 1 71 ? 1.419 36.394 47.770 1.00 18.94 71 LEU B C 1
ATOM 1306 O O . LEU B 1 71 ? 0.710 35.981 48.689 1.00 19.25 71 LEU B O 1
ATOM 1311 N N . PRO B 1 72 ? 0.961 37.288 46.867 1.00 17.31 72 PRO B N 1
ATOM 1312 C CA . PRO B 1 72 ? -0.342 37.947 46.981 1.00 20.28 72 PRO B CA 1
ATOM 1313 C C . PRO B 1 72 ? -1.603 37.086 46.944 1.00 22.08 72 PRO B C 1
ATOM 1314 O O . PRO B 1 72 ? -2.630 37.473 47.497 1.00 23.85 72 PRO B O 1
ATOM 1318 N N . ASN B 1 73 ? -1.512 35.908 46.340 1.00 24.61 73 ASN B N 1
ATOM 1319 C CA . ASN B 1 73 ? -2.652 34.992 46.223 1.00 28.40 73 ASN B CA 1
ATOM 1320 C C . ASN B 1 73 ? -2.671 33.851 47.257 1.00 26.71 73 ASN B C 1
ATOM 1321 O O . ASN B 1 73 ? -3.355 32.842 47.057 1.00 26.15 73 ASN B O 1
ATOM 1326 N N . LYS B 1 74 ? -1.945 34.015 48.359 1.00 23.93 74 LYS B N 1
ATOM 1327 C CA . LYS B 1 74 ? -1.851 32.973 49.381 1.00 22.54 74 LYS B CA 1
ATOM 1328 C C . LYS B 1 74 ? -2.100 33.494 50.791 1.00 21.58 74 LYS B C 1
ATOM 1329 O O . LYS B 1 74 ? -1.779 34.640 51.105 1.00 20.99 74 LYS B O 1
ATOM 1335 N N . PRO B 1 75 ? -2.753 32.687 51.637 1.00 18.16 75 PRO B N 1
ATOM 1336 C CA . PRO B 1 75 ? -2.968 33.170 53.002 1.00 17.32 75 PRO B CA 1
ATOM 1337 C C . PRO B 1 75 ? -1.612 33.048 53.711 1.00 15.18 75 PRO B C 1
ATOM 1338 O O . PRO B 1 75 ? -0.978 32.001 53.671 1.00 14.89 75 PRO B O 1
ATOM 1342 N N . VAL B 1 76 ? -1.136 34.138 54.284 1.00 12.99 76 VAL B N 1
ATOM 1343 C CA . VAL B 1 76 ? 0.138 34.127 54.977 1.00 14.64 76 VAL B CA 1
ATOM 1344 C C . VAL B 1 76 ? -0.125 34.646 56.368 1.00 15.85 76 VAL B C 1
ATOM 1345 O O . VAL B 1 76 ? -0.716 35.707 56.530 1.00 16.54 76 VAL B O 1
ATOM 1349 N N . GLU B 1 77 ? 0.298 33.906 57.376 1.00 16.45 77 GLU B N 1
ATOM 1350 C CA . GLU B 1 77 ? 0.115 34.385 58.727 1.00 19.32 77 GLU B CA 1
ATOM 1351 C C . GLU B 1 77 ? 1.184 33.929 59.706 1.00 16.61 77 GLU B C 1
ATOM 1352 O O . GLU B 1 77 ? 1.922 32.971 59.448 1.00 16.00 77 GLU B O 1
ATOM 1358 N N . VAL B 1 78 ? 1.301 34.675 60.797 1.00 14.55 78 VAL B N 1
ATOM 1359 C CA . VAL B 1 78 ? 2.272 34.392 61.833 1.00 15.71 78 VAL B CA 1
ATOM 1360 C C . VAL B 1 78 ? 1.692 33.424 62.859 1.00 14.22 78 VAL B C 1
ATOM 1361 O O . VAL B 1 78 ? 0.531 33.518 63.228 1.00 17.68 78 VAL B O 1
ATOM 1365 N N . ILE B 1 79 ? 2.494 32.452 63.263 1.00 14.90 79 ILE B N 1
ATOM 1366 C CA . ILE B 1 79 ? 2.077 31.457 64.233 1.00 13.08 79 ILE B CA 1
ATOM 1367 C C . ILE B 1 79 ? 2.046 32.173 65.571 1.00 14.87 79 ILE B C 1
ATOM 1368 O O . ILE B 1 79 ? 2.893 33.027 65.854 1.00 14.25 79 ILE B O 1
ATOM 1373 N N . ASP B 1 80 ? 1.009 31.894 66.352 1.00 14.41 80 ASP B N 1
ATOM 1374 C CA . ASP B 1 80 ? 0.875 32.488 67.664 1.00 15.45 80 ASP B CA 1
ATOM 1375 C C . ASP B 1 80 ? 2.130 32.130 68.480 1.00 16.34 80 ASP B C 1
ATOM 1376 O O . ASP B 1 80 ? 2.461 30.945 68.609 1.00 14.37 80 ASP B O 1
ATOM 1381 N N . SER B 1 81 ? 2.795 33.118 69.081 1.00 16.23 81 SER B N 1
ATOM 1382 C CA . SER B 1 81 ? 3.991 32.816 69.871 1.00 18.49 81 SER B CA 1
ATOM 1383 C C . SER B 1 81 ? 3.817 31.818 71.038 1.00 18.98 81 SER B C 1
ATOM 1384 O O . SER B 1 81 ? 4.713 31.004 71.271 1.00 18.78 81 SER B O 1
ATOM 1387 N N . LEU B 1 82 ? 2.676 31.838 71.739 1.00 18.14 82 LEU B N 1
ATOM 1388 C CA . LEU B 1 82 ? 2.435 30.884 72.848 1.00 18.62 82 LEU B CA 1
ATOM 1389 C C . LEU B 1 82 ? 2.179 29.460 72.350 1.00 16.00 82 LEU B C 1
ATOM 1390 O O . LEU B 1 82 ? 2.649 28.501 72.954 1.00 19.94 82 LEU B O 1
ATOM 1395 N N . LEU B 1 83 ? 1.419 29.318 71.267 1.00 13.00 83 LEU B N 1
ATOM 1396 C CA . LEU B 1 83 ? 1.152 27.997 70.708 1.00 15.76 83 LEU B CA 1
ATOM 1397 C C . LEU B 1 83 ? 2.461 27.372 70.195 1.00 18.87 83 LEU B C 1
ATOM 1398 O 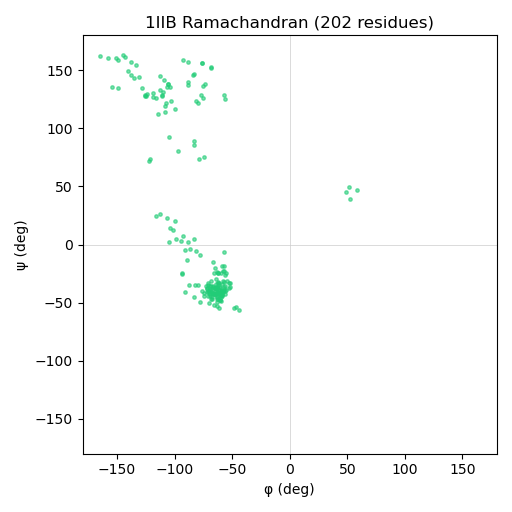O . LEU B 1 83 ? 2.676 26.160 70.331 1.00 20.72 83 LEU B O 1
ATOM 1403 N N . TYR B 1 84 ? 3.322 28.205 69.601 1.00 19.03 84 TYR B N 1
ATOM 1404 C CA . TYR B 1 84 ? 4.618 27.776 69.084 1.00 16.59 84 TYR B CA 1
ATOM 1405 C C . TYR B 1 84 ? 5.543 27.381 70.243 1.00 17.84 84 TYR B C 1
ATOM 1406 O O . TYR B 1 84 ? 6.195 26.336 70.202 1.00 18.36 84 TYR B O 1
ATOM 1415 N N . GLY B 1 85 ? 5.600 28.229 71.271 1.00 18.75 85 GLY B N 1
ATOM 1416 C CA . GLY B 1 85 ? 6.441 27.953 72.425 1.00 19.71 85 GLY B CA 1
ATOM 1417 C C . GLY B 1 85 ? 6.049 26.671 73.133 1.00 22.14 85 GLY B C 1
ATOM 1418 O O . GLY B 1 85 ? 6.901 25.935 73.627 1.00 22.85 85 GLY B O 1
ATOM 1419 N N . LYS B 1 86 ? 4.750 26.398 73.175 1.00 22.84 86 LYS B N 1
ATOM 1420 C CA . LYS B 1 86 ? 4.238 25.204 73.837 1.00 23.90 86 LYS B CA 1
ATOM 1421 C C . LYS B 1 86 ? 4.189 23.999 72.911 1.00 22.66 86 LYS B C 1
ATOM 1422 O O . LYS B 1 86 ? 3.804 22.907 73.327 1.00 20.84 86 LYS B O 1
ATOM 1428 N N . VAL B 1 87 ? 4.651 24.195 71.678 1.00 20.23 87 VAL B N 1
ATOM 1429 C CA . VAL B 1 87 ? 4.669 23.155 70.657 1.00 21.18 87 VAL B CA 1
ATOM 1430 C C . VAL B 1 87 ? 3.273 22.524 70.537 1.00 23.75 87 VAL B C 1
ATOM 1431 O O . VAL B 1 87 ? 3.118 21.297 70.546 1.00 23.80 87 VAL B O 1
ATOM 1435 N N . ASP B 1 88 ? 2.262 23.379 70.420 1.00 21.66 88 ASP B N 1
ATOM 1436 C CA . ASP B 1 88 ? 0.881 22.919 70.300 1.00 19.12 88 ASP B CA 1
ATOM 1437 C C . ASP B 1 88 ? 0.559 22.544 68.852 1.00 15.78 88 ASP B C 1
ATOM 1438 O O . ASP B 1 88 ? 0.012 23.357 68.086 1.00 18.13 88 ASP B O 1
ATOM 1443 N N . GLY B 1 89 ? 0.885 21.301 68.505 1.00 14.13 89 GLY B N 1
ATOM 1444 C CA . GLY B 1 89 ? 0.648 20.778 67.169 1.00 14.91 89 GLY B CA 1
ATOM 1445 C C . GLY B 1 89 ? -0.796 20.851 66.705 1.00 16.63 89 GLY B C 1
ATOM 1446 O O . GLY B 1 89 ? -1.051 21.202 65.545 1.00 14.57 89 GLY B O 1
ATOM 1447 N N . LEU B 1 90 ? -1.749 20.517 67.582 1.00 15.39 90 LEU B N 1
ATOM 1448 C CA . LEU B 1 90 ? -3.164 20.565 67.197 1.00 16.94 90 LEU B CA 1
ATOM 1449 C C . LEU B 1 90 ? -3.628 22.010 67.044 1.00 14.37 90 LEU B C 1
ATOM 1450 O O . LEU B 1 90 ? -4.317 22.352 66.085 1.00 14.70 90 LEU B O 1
ATOM 1455 N N . GLY B 1 91 ? -3.166 22.868 67.947 1.00 14.00 91 GLY B N 1
ATOM 1456 C CA . GLY B 1 91 ? -3.543 24.267 67.910 1.00 13.08 91 GLY B CA 1
ATOM 1457 C C . GLY B 1 91 ? -3.108 24.928 66.617 1.00 18.12 91 GLY B C 1
ATOM 1458 O O . GLY B 1 91 ? -3.895 25.622 65.951 1.00 14.81 91 GLY B O 1
ATOM 1459 N N . VAL B 1 92 ? -1.851 24.705 66.242 1.00 16.41 92 VAL B N 1
ATOM 1460 C CA . VAL B 1 92 ? -1.328 25.287 65.016 1.00 14.39 92 VAL B CA 1
ATOM 1461 C C . VAL B 1 92 ? -1.989 24.668 63.776 1.00 13.50 92 VAL B C 1
ATOM 1462 O O . VAL B 1 92 ? -2.342 25.388 62.826 1.00 12.25 92 VAL B O 1
ATOM 1466 N N . LEU B 1 93 ? -2.231 23.357 63.816 1.00 11.20 93 LEU B N 1
ATOM 1467 C CA . LEU B 1 93 ? -2.884 22.670 62.703 1.00 12.63 93 LEU B CA 1
ATOM 1468 C C . LEU B 1 93 ? -4.284 23.260 62.466 1.00 15.57 93 LEU B C 1
ATOM 1469 O O . LEU B 1 93 ? -4.687 23.477 61.321 1.00 18.00 93 LEU B O 1
ATOM 1474 N N . LYS B 1 94 ? -5.017 23.534 63.548 1.00 18.40 94 LYS B N 1
ATOM 1475 C CA . LYS B 1 94 ? -6.359 24.124 63.445 1.00 18.77 94 LYS B CA 1
ATOM 1476 C C . LYS B 1 94 ? -6.335 25.519 62.811 1.00 17.22 94 LYS B C 1
ATOM 1477 O O . LYS B 1 94 ? -7.136 25.793 61.921 1.00 18.26 94 LYS B O 1
ATOM 1483 N N . ALA B 1 95 ? -5.408 26.383 63.240 1.00 18.12 95 ALA B N 1
ATOM 1484 C CA . ALA B 1 95 ? -5.287 27.737 62.687 1.00 15.49 95 ALA B CA 1
ATOM 1485 C C . ALA B 1 95 ? -4.963 27.664 61.195 1.00 16.97 95 ALA B C 1
ATOM 1486 O O . ALA B 1 95 ? -5.449 28.461 60.389 1.00 17.71 95 ALA B O 1
ATOM 1488 N N . ALA B 1 96 ? -4.117 26.710 60.830 1.00 17.70 96 ALA B N 1
ATOM 1489 C CA . ALA B 1 96 ? -3.744 26.529 59.441 1.00 17.23 96 ALA B CA 1
ATOM 1490 C C . ALA B 1 96 ? -4.957 26.138 58.584 1.00 19.51 96 ALA B C 1
ATOM 1491 O O . ALA B 1 96 ? -5.178 26.703 57.503 1.00 16.81 96 ALA B O 1
ATOM 1493 N N . VAL B 1 97 ? -5.736 25.169 59.060 1.00 20.24 97 VAL B N 1
ATOM 1494 C CA . VAL B 1 97 ? -6.902 24.717 58.317 1.00 21.95 97 VAL B CA 1
ATOM 1495 C C . VAL B 1 97 ? -7.930 25.857 58.189 1.00 21.98 97 VAL B C 1
ATOM 1496 O O . VAL B 1 97 ? -8.540 26.049 57.123 1.00 20.82 97 VAL B O 1
ATOM 1500 N N . ALA B 1 98 ? -8.061 26.648 59.252 1.00 20.83 98 ALA B N 1
ATOM 1501 C CA . ALA B 1 98 ? -8.970 27.789 59.262 1.00 21.87 98 ALA B CA 1
ATOM 1502 C C . ALA B 1 98 ? -8.566 28.778 58.170 1.00 23.93 98 ALA B C 1
ATOM 1503 O O . ALA B 1 98 ? -9.415 29.228 57.387 1.00 23.26 98 ALA B O 1
ATOM 1505 N N . ALA B 1 99 ? -7.268 29.098 58.101 1.00 21.52 99 ALA B N 1
ATOM 1506 C CA . ALA B 1 99 ? -6.763 30.041 57.096 1.00 21.23 99 ALA B CA 1
ATOM 1507 C C . ALA B 1 99 ? -7.076 29.585 55.665 1.00 18.48 99 ALA B C 1
ATOM 1508 O O . ALA B 1 99 ? -7.462 30.390 54.808 1.00 15.73 99 ALA B O 1
ATOM 1510 N N . ILE B 1 100 ? -6.951 28.288 55.415 1.00 17.34 100 ILE B N 1
ATOM 1511 C CA . ILE B 1 100 ? -7.222 27.764 54.089 1.00 22.43 100 ILE B CA 1
ATOM 1512 C C . ILE B 1 100 ? -8.677 27.995 53.718 1.00 27.31 100 ILE B C 1
ATOM 1513 O O . ILE B 1 100 ? -8.973 28.400 52.590 1.00 28.36 100 ILE B O 1
ATOM 1518 N N . LYS B 1 101 ? -9.582 27.771 54.673 1.00 31.19 101 LYS B N 1
ATOM 1519 C CA . LYS B 1 101 ? -11.014 27.959 54.431 1.00 34.48 101 LYS B CA 1
ATOM 1520 C C . LYS B 1 101 ? -11.420 29.423 54.267 1.00 33.63 101 LYS B C 1
ATOM 1521 O O . LYS B 1 101 ? -12.196 29.757 53.369 1.00 37.25 101 LYS B O 1
ATOM 1527 N N . LYS B 1 102 ? -10.871 30.299 55.098 1.00 31.36 102 LYS B N 1
ATOM 1528 C CA . LYS B 1 102 ? -11.161 31.718 54.989 1.00 30.01 102 LYS B CA 1
ATOM 1529 C C . LYS B 1 102 ? -10.695 32.214 53.619 1.00 32.51 102 LYS B C 1
ATOM 1530 O O . LYS B 1 102 ? -11.380 32.989 52.957 1.00 32.21 102 LYS B O 1
ATOM 1536 N N . ALA B 1 103 ? -9.544 31.709 53.183 1.00 33.58 103 ALA B N 1
ATOM 1537 C CA . ALA B 1 103 ? -8.956 32.076 51.900 1.00 33.03 103 ALA B CA 1
ATOM 1538 C C . ALA B 1 103 ? -9.819 31.652 50.723 1.00 33.14 103 ALA B C 1
ATOM 1539 O O . ALA B 1 103 ? -9.774 32.284 49.667 1.00 34.25 103 ALA B O 1
ATOM 1541 N N . ALA B 1 104 ? -10.580 30.571 50.885 1.00 33.59 104 ALA B N 1
ATOM 1542 C CA . ALA B 1 104 ? -11.451 30.081 49.811 1.00 35.39 104 ALA B CA 1
ATOM 1543 C C . ALA B 1 104 ? -12.438 31.167 49.339 1.00 36.76 104 ALA B C 1
ATOM 1544 O O . ALA B 1 104 ? -13.141 30.976 48.347 1.00 33.21 104 ALA B O 1
ATOM 1546 N N . ALA B 1 105 ? -12.431 32.296 50.055 1.00 40.26 105 ALA B N 1
ATOM 1547 C CA . ALA B 1 105 ? -13.242 33.494 49.825 1.00 44.26 105 ALA B CA 1
ATOM 1548 C C . ALA B 1 105 ? -14.479 33.456 50.703 1.00 46.87 105 ALA B C 1
ATOM 1549 O O . ALA B 1 105 ? -14.352 32.974 51.846 1.00 50.45 105 ALA B O 1
#

Secondary structure (DSSP, 8-state):
-EEEEEEES-HHHHHHHHHHHHHHHHHTT--EEEEEEEGGGHHHHHTT-SEEEE-GGGGGGHHHHHHH-TTS-EEEPPHHHHHTT-HHHHHHHHHHHHHHHH-/-EEEEEEES-HHHHHHHHHHHHHHHHHTT--EEEEEEEGGGTTTTGGG-SEEEE-GGGGGGHHHHHHHSTTS-EEEPPHHHHHTT-HHHHHHHHHHHHHHHT-

Organism: Escherichia coli (strain K12) (NCBI:txid83333)

Radius of gyration: 24.75 Å; Cα contacts (8 Å, |Δi|>4): 352; chains: 2; bounding box: 62×35×58 Å

InterPro domains:
  IPR003501 Phosphotransferase system, EIIB component, type 2/3 [PF02302] (6-94)
  IPR013012 Phosphotransferase system, EIIB component, type 3 [PS51100] (3-106)
  IPR013012 Phosphotransferase system, EIIB component, type 3 [TIGR00853] (1-94)
  IPR036095 PTS system IIB component-like superfamily [SSF52794] (4-102)
  IPR051819 PTS system sugar-specific EIIB domain-containing protein [PTHR34581] (3-101)

Solvent-accessible surface area: 11832 Å² total; per-residue (Å²): 167,98,51,0,18,1,0,4,66,28,47,176,47,3,62,89,0,6,54,100,0,115,57,45,7,142,144,119,157,41,81,18,64,4,64,32,41,66,52,115,51,3,19,117,65,0,122,100,0,52,0,0,3,0,1,35,79,2,39,167,30,47,69,102,6,81,176,105,5,113,120,47,39,17,70,45,8,78,76,135,49,14,58,158,40,47,5,57,13,2,5,133,39,0,49,51,10,30,146,180,61,90,125,160,101,56,0,20,0,0,4,68,28,51,172,50,4,60,89,1,6,54,95,0,114,56,44,7,132,144,118,150,37,86,17,62,4,64,32,39,69,50,114,53,3,19,114,69,0,105,90,1,44,0,0,3,0,1,35,76,3,38,162,31,45,68,96,10,83,178,106,11,113,121,49,30,14,65,47,10,77,71,119,49,20,57,143,44,50,5,54,16,2,4,130,42,0,42,60,9,31,151,174,54,85,128

Nearest PDB structures (foldseek):
  1iib-assembly1_A  TM=1.005E+00  e=7.881E-18  Escherichia coli K-12
  2wy2-assembly1_D  TM=9.910E-01  e=4.380E-17  Escherichia coli
  1h9c-assembly1_A  TM=9.744E-01  e=4.311E-16  Escherichia coli str. K-12 substr. W3110
  1e2b-assembly1_A  TM=9.179E-01  e=4.243E-15  Escherichia coli K-12
  3nbm-assembly1_A  TM=8.865E-01  e=3.396E-05  Streptococcus pneumoniae TIGR4

Foldseek 3Di:
DFEEEEEEQPPPLQVLLQVLLVV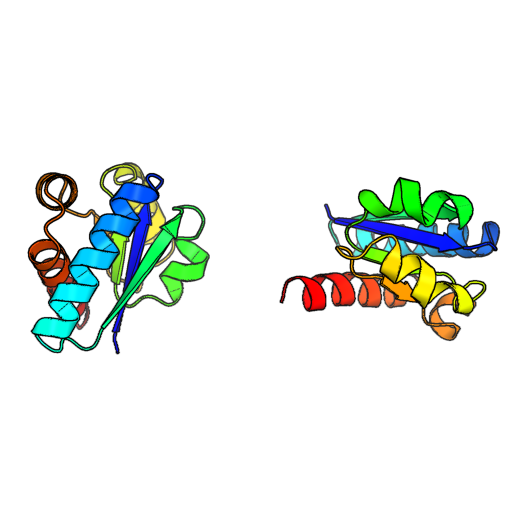VCVVVVPPYDYYYYYNVCLLVVVVRGQAYEYEPVCQVCVVVSCVSCVPHHYYYQDNVCSVVSPSNVRNVVRVVSNVVNVD/DAEEEEEEQDPPLQVLLQVLLVVVCVVVVPPYDYYYDYNVCLLVVVLVHLAYEYEPRVQVCVVVSCVSRVLHHYYYDDNVCSVVSVSVVRNVVRVVSSVVSVD